Protein AF-G1RWJ4-F1 (afdb_monomer)

Nearest PDB structures (foldseek):
  3og6-assembly1_A  TM=9.570E-01  e=4.387E-16  Homo sapiens
  5t5w-assembly1_C  TM=9.658E-01  e=2.277E-15  Homo sapiens
  3hhc-assembly1_A  TM=9.763E-01  e=4.273E-15  Homo sapiens
  3og4-assembly1_A  TM=9.705E-01  e=1.876E-15  Homo sapiens
  3hhc-assembly2_B  TM=9.454E-01  e=2.390E-15  Homo sapiens

Solvent-accessible surface area (backbone atoms only — not comparable to full-atom values): 12354 Å² total; per-residue (Å²): 136,85,86,81,83,83,82,84,83,83,82,81,79,80,80,81,81,76,81,71,82,77,80,82,70,70,81,80,70,88,55,83,70,61,62,46,60,68,42,54,56,74,53,73,67,59,52,49,43,43,48,55,32,40,56,52,51,54,59,59,47,75,81,45,79,39,77,56,93,61,74,80,74,50,88,87,67,56,62,67,80,45,56,69,83,48,27,55,59,55,50,47,54,55,48,53,52,36,50,57,44,50,62,73,61,45,43,87,93,37,33,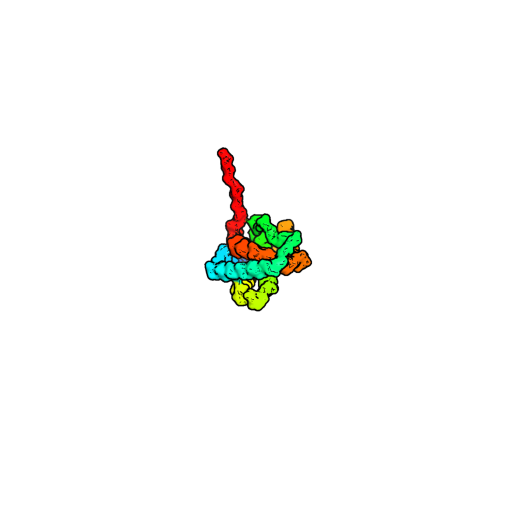84,53,38,46,66,44,50,57,50,51,50,54,51,50,56,36,49,51,45,40,58,69,70,44,79,88,85,65,78,78,76,58,70,70,60,35,56,50,53,52,49,61,69,44,38,79,79,75,41,48,71,42,18,50,47,50,46,40,50,75,39,43,63,53,44,60,66,48,51,40,20,32,51,32,45,41,85,74,44,66,72,81,80,90,68,83,83,81,128

Sequence (200 aa):
MAAAWTVVLVTLVLGLAVAGPVPTSKPTTTGKGCHIGRFKSLSPQELASFKKARDALEESLKLKNWSCSSPVFPGNWDLRLLQVRERPVALEAELALTLKVLEAAAGPALEDILDQPLHTLDHILSQLQACIQAQPTAGPKPRGRLHHWLHRLQEAPKKESPGCLEASVTFNLFRLLTRDLKCVANGDLCLRTSTHPEST

Radius of gyration: 29.08 Å; Cα contacts (8 Å, |Δi|>4): 161; chains: 1; bounding box: 75×102×75 Å

Organism: Nomascus leucogenys (NCBI:txid61853)

InterPro domains:
  IPR029177 Interferon lambda [PF15177] (32-187)
  IPR029177 Interferon lambda [PTHR31943] (1-191)
  IPR038326 Interferon lambda superfamily [G3DSA:1.20.1250.60] (41-200)

Secondary structure (DSSP, 8-state):
-------------------PPP--------S----GGGGGS--HHHHHHHHHHHHHHHHHHTTS----SS-SS-TT--GGGS-TTTHHHHHHHHHHHHHHHHHHH--TTTHHHHHHHHHHHHHHHHHHHHHHHTS-S-PPPP-THHHHHHHHHHHHHHHS-HHHHHHHHHHHHHHIIIIIHHHHHHGGG-----------

Structure (mmCIF, N/CA/C/O backbone):
data_AF-G1RWJ4-F1
#
_entry.id   AF-G1RWJ4-F1
#
loop_
_atom_site.group_PDB
_atom_site.id
_atom_site.type_symbol
_atom_site.label_atom_id
_atom_site.label_alt_id
_atom_site.label_comp_id
_atom_site.label_asym_id
_atom_site.label_entity_id
_atom_site.label_seq_id
_atom_site.pdbx_PDB_ins_code
_atom_site.Cartn_x
_atom_site.Cartn_y
_atom_site.Cartn_z
_atom_site.occupancy
_atom_site.B_iso_or_equiv
_atom_site.auth_seq_id
_atom_site.auth_comp_id
_atom_site.auth_asym_id
_atom_site.auth_atom_id
_atom_site.pdbx_PDB_model_num
ATOM 1 N N . MET A 1 1 ? 57.747 -71.715 -56.243 1.00 44.34 1 MET A N 1
ATOM 2 C CA . MET A 1 1 ? 56.552 -71.160 -55.574 1.00 44.34 1 MET A CA 1
ATOM 3 C C . MET A 1 1 ? 56.905 -69.751 -55.124 1.00 44.34 1 MET A C 1
ATOM 5 O O . MET A 1 1 ? 57.706 -69.609 -54.212 1.00 44.34 1 MET A O 1
ATOM 9 N N . ALA A 1 2 ? 56.453 -68.732 -55.859 1.00 43.78 2 ALA A N 1
ATOM 10 C CA . ALA A 1 2 ? 56.796 -67.333 -55.603 1.00 43.78 2 ALA A CA 1
ATOM 11 C C . ALA A 1 2 ? 55.827 -66.749 -54.564 1.00 43.78 2 ALA A C 1
ATOM 13 O O . ALA A 1 2 ? 54.615 -66.786 -54.762 1.00 43.78 2 ALA A O 1
ATOM 14 N N . ALA A 1 3 ? 56.367 -66.267 -53.446 1.00 47.44 3 ALA A N 1
ATOM 15 C CA . ALA A 1 3 ? 55.604 -65.676 -52.356 1.00 47.44 3 ALA A CA 1
ATOM 16 C C . ALA A 1 3 ? 55.223 -64.232 -52.713 1.00 47.44 3 ALA A C 1
ATOM 18 O O . ALA A 1 3 ? 56.077 -63.349 -52.748 1.00 47.44 3 ALA A O 1
ATOM 19 N N . ALA A 1 4 ? 53.942 -63.995 -52.991 1.00 50.44 4 ALA A N 1
ATOM 20 C CA . ALA A 1 4 ? 53.394 -62.656 -53.161 1.00 50.44 4 ALA A CA 1
ATOM 21 C C . ALA A 1 4 ? 53.027 -62.088 -51.782 1.00 50.44 4 ALA A C 1
ATOM 23 O O . ALA A 1 4 ? 52.120 -62.587 -51.118 1.00 50.44 4 ALA A O 1
ATOM 24 N N . TRP A 1 5 ? 53.763 -61.072 -51.332 1.00 45.19 5 TRP A N 1
ATOM 25 C CA . TRP A 1 5 ? 53.466 -60.335 -50.104 1.00 45.19 5 TRP A CA 1
ATOM 26 C C . TRP A 1 5 ? 52.425 -59.255 -50.404 1.00 45.19 5 TRP A C 1
ATOM 28 O O . TRP A 1 5 ? 52.722 -58.248 -51.042 1.00 45.19 5 TRP A O 1
ATOM 38 N N . THR A 1 6 ? 51.190 -59.462 -49.956 1.00 48.47 6 THR A N 1
ATOM 39 C CA . THR A 1 6 ? 50.141 -58.438 -49.983 1.00 48.47 6 THR A CA 1
ATOM 40 C C . THR A 1 6 ? 50.352 -57.444 -48.845 1.00 48.47 6 THR A C 1
ATOM 42 O O . THR A 1 6 ? 50.244 -57.797 -47.672 1.00 48.47 6 THR A O 1
ATOM 45 N N . VAL A 1 7 ? 50.650 -56.194 -49.199 1.00 55.09 7 VAL A N 1
ATOM 46 C CA . VAL A 1 7 ? 50.737 -55.058 -48.274 1.00 55.09 7 VAL A CA 1
ATOM 47 C C . VAL A 1 7 ? 49.324 -54.656 -47.838 1.00 55.09 7 VAL A C 1
ATOM 49 O O . VAL A 1 7 ? 48.454 -54.413 -48.672 1.00 55.09 7 VAL A O 1
ATOM 52 N N . VAL A 1 8 ? 49.095 -54.598 -46.525 1.00 50.06 8 VAL A N 1
ATOM 53 C CA . VAL A 1 8 ? 47.828 -54.187 -45.902 1.00 50.06 8 VAL A CA 1
ATOM 54 C C . VAL A 1 8 ? 47.712 -52.661 -45.935 1.00 50.06 8 VAL A C 1
ATOM 56 O O . VAL A 1 8 ? 48.557 -51.964 -45.376 1.00 50.06 8 VAL A O 1
ATOM 59 N N . LEU A 1 9 ? 46.653 -52.137 -46.559 1.00 47.38 9 LEU A N 1
ATOM 60 C CA . LEU A 1 9 ? 46.297 -50.717 -46.517 1.00 47.38 9 LEU A CA 1
ATOM 61 C C . LEU A 1 9 ? 45.305 -50.486 -45.364 1.00 47.38 9 LEU A C 1
ATOM 63 O O . LEU A 1 9 ? 44.156 -50.917 -45.438 1.00 47.38 9 LEU A O 1
ATOM 67 N N . VAL A 1 10 ? 45.735 -49.815 -44.294 1.00 50.66 10 VAL A N 1
ATOM 68 C CA . VAL A 1 10 ? 44.842 -49.378 -43.207 1.00 50.66 10 VAL A CA 1
ATOM 69 C C . VAL A 1 10 ? 44.399 -47.948 -43.500 1.00 50.66 10 VAL A C 1
ATOM 71 O O . VAL A 1 10 ? 45.169 -47.004 -43.343 1.00 50.66 10 VAL A O 1
ATOM 74 N N . THR A 1 11 ? 43.157 -47.772 -43.945 1.00 53.12 11 THR A N 1
ATOM 75 C CA . THR A 1 11 ? 42.549 -46.448 -44.117 1.00 53.12 11 THR A CA 1
ATOM 76 C C . THR A 1 11 ? 42.008 -45.951 -42.779 1.00 53.12 11 THR A C 1
ATOM 78 O O . THR A 1 11 ? 40.983 -46.435 -42.299 1.00 53.12 11 THR A O 1
ATOM 81 N N . LEU A 1 12 ? 42.689 -44.977 -42.175 1.00 47.53 12 LEU A N 1
ATOM 82 C CA . LEU A 1 12 ? 42.199 -44.255 -41.002 1.00 47.53 12 LEU A CA 1
ATOM 83 C C . LEU A 1 12 ? 41.170 -43.208 -41.468 1.00 47.53 12 LEU A C 1
ATOM 85 O O . LEU A 1 12 ? 41.538 -42.157 -41.988 1.00 47.53 12 LEU A O 1
ATOM 89 N N . VAL A 1 13 ? 39.876 -43.496 -41.327 1.00 53.12 13 VAL A N 1
ATOM 90 C CA . VAL A 1 13 ? 38.820 -42.506 -41.588 1.00 53.12 13 VAL A CA 1
ATOM 91 C C . VAL A 1 13 ? 38.647 -41.662 -40.327 1.00 53.12 13 VAL A C 1
ATOM 93 O O . VAL A 1 13 ? 38.044 -42.098 -39.349 1.00 53.12 13 VAL A O 1
ATOM 96 N N . LEU A 1 14 ? 39.207 -40.452 -40.339 1.00 46.00 14 LEU A N 1
ATOM 97 C CA . LEU A 1 14 ? 38.949 -39.440 -39.317 1.00 46.00 14 LEU A CA 1
ATOM 98 C C . LEU A 1 14 ? 37.516 -38.918 -39.506 1.00 46.00 14 LEU A C 1
ATOM 100 O O . LEU A 1 14 ? 37.227 -38.199 -40.462 1.00 46.00 14 LEU A O 1
ATOM 104 N N . GLY A 1 15 ? 36.604 -39.306 -38.614 1.00 48.53 15 GLY A N 1
ATOM 105 C CA . GLY A 1 15 ? 35.243 -38.779 -38.588 1.00 48.53 15 GLY A CA 1
ATOM 106 C C . GLY A 1 15 ? 35.249 -37.292 -38.234 1.00 48.53 15 GLY A C 1
ATOM 107 O O . GLY A 1 15 ? 35.565 -36.920 -37.106 1.00 48.53 15 GLY A O 1
ATOM 108 N N . LEU A 1 16 ? 34.898 -36.438 -39.194 1.00 50.25 16 LEU A N 1
ATOM 109 C CA . LEU A 1 16 ? 34.613 -35.026 -38.952 1.00 50.25 16 LEU A CA 1
ATOM 110 C C . LEU A 1 16 ? 33.333 -34.923 -38.111 1.00 50.25 16 LEU A C 1
ATOM 112 O O . LEU A 1 16 ? 32.235 -35.184 -38.601 1.00 50.25 16 LEU A O 1
ATOM 116 N N . ALA A 1 17 ? 33.471 -34.542 -36.841 1.00 53.62 17 ALA A N 1
ATOM 117 C CA . ALA A 1 17 ? 32.341 -34.178 -35.999 1.00 53.62 17 ALA A CA 1
ATOM 118 C C . ALA A 1 17 ? 31.750 -32.855 -36.510 1.00 53.62 17 ALA A C 1
ATOM 120 O O . ALA A 1 17 ? 32.260 -31.771 -36.225 1.00 53.62 17 ALA A O 1
ATOM 121 N N . VAL A 1 18 ? 30.681 -32.946 -37.299 1.00 53.78 18 VAL A N 1
ATOM 122 C CA . VAL A 1 18 ? 29.863 -31.789 -37.668 1.00 53.78 18 VAL A CA 1
ATOM 123 C C . VAL A 1 18 ? 29.139 -31.324 -36.406 1.00 53.78 18 VAL A C 1
ATOM 125 O O . VAL A 1 18 ? 28.234 -31.996 -35.914 1.00 53.78 18 VAL A O 1
ATOM 128 N N . ALA A 1 19 ? 29.549 -30.178 -35.862 1.00 54.88 19 ALA A N 1
ATOM 129 C CA . ALA A 1 19 ? 28.791 -29.485 -34.831 1.00 54.88 19 ALA A CA 1
ATOM 130 C C . ALA A 1 19 ? 27.475 -28.996 -35.452 1.00 54.88 19 ALA A C 1
ATOM 132 O O . ALA A 1 19 ? 27.448 -28.020 -36.202 1.00 54.88 19 ALA A O 1
ATOM 133 N N . GLY A 1 20 ? 26.387 -29.720 -35.185 1.00 51.50 20 GLY A N 1
ATOM 134 C CA . GLY A 1 20 ? 25.043 -29.282 -35.545 1.00 51.50 20 GLY A CA 1
ATOM 135 C C . GLY A 1 20 ? 24.692 -27.973 -34.826 1.00 51.50 20 GLY A C 1
ATOM 136 O O . GLY A 1 20 ? 25.163 -27.746 -33.707 1.00 51.50 20 GLY A O 1
ATOM 137 N N . PRO A 1 21 ? 23.884 -27.092 -35.439 1.00 49.91 21 PRO A N 1
ATOM 138 C CA . PRO A 1 21 ? 23.482 -25.851 -34.802 1.00 49.91 21 PRO A CA 1
ATOM 139 C C . PRO A 1 21 ? 22.709 -26.170 -33.521 1.00 49.91 21 PRO A C 1
ATOM 141 O O . PRO A 1 21 ? 21.727 -26.913 -33.536 1.00 49.91 21 PRO A O 1
ATOM 144 N N . VAL A 1 22 ? 23.175 -25.604 -32.408 1.00 49.59 22 VAL A N 1
ATOM 145 C CA . VAL A 1 22 ? 22.474 -25.627 -31.123 1.00 49.59 22 VAL A CA 1
ATOM 146 C C . VAL A 1 22 ? 21.063 -25.082 -31.361 1.00 49.59 22 VAL A C 1
ATOM 148 O O . VAL A 1 22 ? 20.938 -23.960 -31.860 1.00 49.59 22 VAL A O 1
ATOM 151 N N . PRO A 1 23 ? 19.991 -25.824 -31.032 1.00 45.09 23 PRO A N 1
ATOM 152 C CA . PRO A 1 23 ? 18.654 -25.271 -31.093 1.00 45.09 23 PRO A CA 1
ATOM 153 C C . PRO A 1 23 ? 18.582 -24.153 -30.059 1.00 45.09 23 PRO A C 1
ATOM 155 O O . PRO A 1 23 ? 18.537 -24.400 -28.855 1.00 45.09 23 PRO A O 1
ATOM 158 N N . THR A 1 24 ? 18.564 -22.904 -30.518 1.00 52.16 24 THR A N 1
ATOM 159 C CA . THR A 1 24 ? 18.187 -21.758 -29.692 1.00 52.16 24 THR A CA 1
ATOM 160 C C . THR A 1 24 ? 16.677 -21.818 -29.479 1.00 52.16 24 THR A C 1
ATOM 162 O O . THR A 1 24 ? 15.921 -20.978 -29.967 1.00 52.16 24 THR A O 1
ATOM 165 N N . SER A 1 25 ? 16.202 -22.849 -28.778 1.00 45.94 25 SER A N 1
ATOM 166 C CA . SER A 1 25 ? 14.865 -22.834 -28.212 1.00 45.94 25 SER A CA 1
ATOM 167 C C . SER A 1 25 ? 14.864 -21.720 -27.174 1.00 45.94 25 SER A C 1
ATOM 169 O O . SER A 1 25 ? 15.336 -21.897 -26.050 1.00 45.94 25 SER A O 1
ATOM 171 N N . LYS A 1 26 ? 14.375 -20.539 -27.576 1.00 53.12 26 LYS A N 1
ATOM 172 C CA . LYS A 1 26 ? 13.924 -19.520 -26.630 1.00 53.12 26 LYS A CA 1
ATOM 173 C C . LYS A 1 26 ? 13.077 -20.248 -25.585 1.00 53.12 26 LYS A C 1
ATOM 175 O O . LYS A 1 26 ? 12.169 -20.980 -25.991 1.00 53.12 26 LYS A O 1
ATOM 180 N N . PRO A 1 27 ? 13.341 -20.082 -24.280 1.00 40.53 27 PRO A N 1
ATOM 181 C CA . PRO A 1 27 ? 12.434 -20.611 -23.286 1.00 40.53 27 PRO A CA 1
ATOM 182 C C . PRO A 1 27 ? 11.103 -19.899 -23.516 1.00 40.53 27 PRO A C 1
ATOM 184 O O . PRO A 1 27 ? 10.963 -18.703 -23.271 1.00 40.53 27 PRO A O 1
ATOM 187 N N . THR A 1 28 ? 10.134 -20.625 -24.065 1.00 43.34 28 THR A N 1
ATOM 188 C CA . THR A 1 28 ? 8.739 -20.214 -23.991 1.00 43.34 28 THR A CA 1
ATOM 189 C C . THR A 1 28 ? 8.339 -20.534 -22.567 1.00 43.34 28 THR A C 1
ATOM 191 O O . THR A 1 28 ? 7.824 -21.607 -22.269 1.00 43.34 28 THR A O 1
ATOM 194 N N . THR A 1 29 ? 8.701 -19.643 -21.648 1.00 43.81 29 THR A N 1
ATOM 195 C CA . THR A 1 29 ? 8.225 -19.709 -20.279 1.00 43.81 29 THR A CA 1
ATOM 196 C C . THR A 1 29 ? 6.745 -19.378 -20.344 1.00 43.81 29 THR A C 1
ATOM 198 O O . THR A 1 29 ? 6.346 -18.217 -20.327 1.00 43.81 29 THR A O 1
ATOM 201 N N . THR A 1 30 ? 5.909 -20.407 -20.401 1.00 43.59 30 THR A N 1
ATOM 202 C CA . THR A 1 30 ? 4.491 -20.330 -20.043 1.00 43.59 30 THR A CA 1
ATOM 203 C C . THR A 1 30 ? 4.370 -20.167 -18.520 1.00 43.59 30 THR A C 1
ATOM 205 O O . THR A 1 30 ? 3.650 -20.893 -17.846 1.00 43.59 30 THR A O 1
ATOM 208 N N . GLY A 1 31 ? 5.146 -19.246 -17.941 1.00 48.47 31 GLY A N 1
ATOM 209 C CA . GLY A 1 31 ? 4.934 -18.769 -16.584 1.00 48.47 31 GLY A CA 1
ATOM 210 C C . GLY A 1 31 ? 3.767 -17.794 -16.619 1.00 48.47 31 GLY A C 1
ATOM 211 O O . GLY A 1 31 ? 3.629 -17.049 -17.591 1.00 48.47 31 GLY A O 1
ATOM 212 N N . LYS A 1 32 ? 2.925 -17.776 -15.578 1.00 55.50 32 LYS A N 1
ATOM 213 C CA . LYS A 1 32 ? 2.028 -16.635 -15.334 1.00 55.50 32 LYS A CA 1
ATOM 214 C C . LYS A 1 32 ? 2.871 -15.365 -15.479 1.00 55.50 32 LYS A C 1
ATOM 216 O O . LYS A 1 32 ? 3.800 -15.160 -14.702 1.00 55.50 32 LYS A O 1
ATOM 221 N N . GLY A 1 33 ? 2.628 -14.591 -16.533 1.00 66.00 33 GLY A N 1
ATOM 222 C CA . GLY A 1 33 ? 3.473 -13.456 -16.868 1.00 66.00 33 GLY A CA 1
ATOM 223 C C . GLY A 1 33 ? 3.469 -12.428 -15.741 1.00 66.00 33 GLY A C 1
ATOM 224 O O . GLY A 1 33 ? 2.471 -12.243 -15.046 1.00 66.00 33 GLY A O 1
ATOM 225 N N . CYS A 1 34 ? 4.586 -11.730 -15.565 1.00 83.00 34 CYS A N 1
ATOM 226 C CA . CYS A 1 34 ? 4.602 -10.501 -14.786 1.00 83.00 34 CYS A CA 1
ATOM 227 C C . CYS A 1 34 ? 3.756 -9.443 -15.517 1.00 83.00 34 CYS A C 1
ATOM 229 O O . CYS A 1 34 ? 4.191 -8.893 -16.530 1.00 83.00 34 CYS A O 1
ATOM 231 N N . HIS A 1 35 ? 2.550 -9.147 -15.020 1.00 86.38 35 HIS A N 1
ATOM 232 C CA . HIS A 1 35 ? 1.623 -8.188 -15.641 1.00 86.38 35 HIS A CA 1
ATOM 233 C C . HIS A 1 35 ? 1.487 -6.880 -14.851 1.00 86.38 35 HIS A C 1
ATOM 235 O O . HIS A 1 35 ? 0.424 -6.260 -14.826 1.00 86.38 35 HIS A O 1
ATOM 241 N N . ILE A 1 36 ? 2.574 -6.406 -14.235 1.00 91.25 36 ILE A N 1
ATOM 242 C CA . ILE A 1 36 ? 2.548 -5.168 -13.439 1.00 91.25 36 ILE A CA 1
ATOM 243 C C . ILE A 1 36 ? 2.265 -3.910 -14.280 1.00 91.25 36 ILE A C 1
ATOM 245 O O . ILE A 1 36 ? 1.771 -2.912 -13.765 1.00 91.25 36 ILE A O 1
ATOM 249 N N . GLY A 1 37 ? 2.505 -3.965 -15.596 1.00 90.62 37 GLY A N 1
ATOM 250 C CA . GLY A 1 37 ? 2.301 -2.838 -16.512 1.00 90.62 37 GLY A CA 1
ATOM 251 C C . GLY A 1 37 ? 0.861 -2.314 -16.576 1.00 90.62 37 GLY A C 1
ATOM 252 O O . GLY A 1 37 ? 0.666 -1.144 -16.901 1.00 90.62 37 GLY A O 1
ATOM 253 N N . ARG A 1 38 ? -0.145 -3.126 -16.217 1.00 91.50 38 ARG A N 1
ATOM 254 C CA . ARG A 1 38 ? -1.544 -2.666 -16.137 1.00 91.50 38 ARG A CA 1
ATOM 255 C C . ARG A 1 38 ? -1.774 -1.657 -15.006 1.00 91.50 38 ARG A C 1
ATOM 257 O O . ARG A 1 38 ? -2.705 -0.871 -15.075 1.00 91.50 38 ARG A O 1
ATOM 264 N N . PHE A 1 39 ? -0.906 -1.650 -13.993 1.00 94.88 39 PHE A N 1
ATOM 265 C CA . PHE A 1 39 ? -1.015 -0.791 -12.815 1.00 94.88 39 PHE A CA 1
ATOM 266 C C . PHE A 1 39 ? -0.273 0.545 -12.961 1.00 94.88 39 PHE A C 1
ATOM 268 O O . PHE A 1 39 ? 0.003 1.226 -11.977 1.00 94.88 39 PHE A O 1
ATOM 275 N N . LYS A 1 40 ? 0.035 0.966 -14.195 1.00 94.56 40 LYS A N 1
ATOM 276 C CA . LYS A 1 40 ? 0.494 2.342 -14.467 1.00 94.56 40 LYS A CA 1
ATOM 277 C C . LYS A 1 40 ? -0.530 3.389 -14.020 1.00 94.56 40 LYS A C 1
ATOM 279 O O . LYS A 1 40 ? -0.154 4.516 -13.697 1.00 94.56 40 LYS A O 1
ATOM 284 N N . SER A 1 41 ? -1.802 3.007 -14.018 1.00 93.88 41 SER A N 1
ATOM 285 C CA . SER A 1 41 ? -2.926 3.766 -13.487 1.00 93.88 41 SER A CA 1
ATOM 286 C C . SER A 1 41 ? -4.003 2.797 -13.025 1.00 93.88 41 SER A C 1
ATOM 288 O O . SER A 1 41 ? -4.310 1.845 -13.739 1.00 93.88 41 SER A O 1
ATOM 290 N N . LEU A 1 42 ? -4.600 3.073 -11.872 1.00 95.88 42 LEU A N 1
ATOM 291 C CA . LEU A 1 42 ? -5.851 2.436 -11.476 1.00 95.88 42 LEU A CA 1
ATOM 292 C C . LEU A 1 42 ? -7.028 3.118 -12.172 1.00 95.88 42 LEU A C 1
ATOM 294 O O . LEU A 1 42 ? -6.938 4.285 -12.570 1.00 95.88 42 LEU A O 1
ATOM 298 N N . SER A 1 43 ? -8.128 2.390 -12.321 1.00 96.75 43 SER A N 1
ATOM 299 C CA . SER A 1 43 ? -9.363 2.947 -12.857 1.00 96.75 43 SER A CA 1
ATOM 300 C C . SER A 1 43 ? -9.932 4.029 -11.923 1.00 96.75 43 SER A C 1
ATOM 302 O O . SER A 1 43 ? -9.703 3.998 -10.708 1.00 96.75 43 SER A O 1
ATOM 304 N N . PRO A 1 44 ? -10.728 4.978 -12.449 1.00 97.38 44 PRO A N 1
ATOM 305 C CA . PRO A 1 44 ? -11.414 5.963 -11.615 1.00 97.38 44 PRO A CA 1
ATOM 306 C C . PRO A 1 44 ? -12.297 5.326 -10.533 1.00 97.38 44 PRO A C 1
ATOM 308 O O . PRO A 1 44 ? -12.394 5.863 -9.433 1.00 97.38 44 PRO A O 1
ATOM 311 N N . GLN A 1 45 ? -12.902 4.171 -10.828 1.00 97.12 45 GLN A N 1
ATOM 312 C CA . GLN A 1 45 ? -13.738 3.433 -9.884 1.00 97.12 45 GLN A CA 1
ATOM 313 C C . GLN A 1 45 ? -12.920 2.882 -8.708 1.00 97.12 45 GLN A C 1
ATOM 315 O O . GLN A 1 45 ? -13.301 3.095 -7.560 1.00 97.12 45 GLN A O 1
ATOM 320 N N . GLU A 1 46 ? -11.777 2.242 -8.974 1.00 96.88 46 GLU A N 1
ATOM 321 C CA . GLU A 1 46 ? -10.872 1.758 -7.919 1.00 96.88 46 GLU A CA 1
ATOM 322 C C . GLU A 1 46 ? -10.337 2.923 -7.074 1.00 96.88 46 GLU A C 1
ATOM 324 O O . GLU A 1 46 ? -10.319 2.864 -5.846 1.00 96.88 46 GLU A O 1
ATOM 329 N N . LEU A 1 47 ? -9.941 4.031 -7.709 1.00 98.00 47 LEU A N 1
ATOM 330 C CA . LEU A 1 47 ? -9.478 5.215 -6.979 1.00 98.00 47 LEU A CA 1
ATOM 331 C C . LEU A 1 47 ? -10.581 5.825 -6.105 1.00 98.00 47 LEU A C 1
ATOM 333 O O . LEU A 1 47 ? -10.295 6.287 -5.000 1.00 98.00 47 LEU A O 1
ATOM 337 N N . ALA A 1 48 ? -11.834 5.809 -6.563 1.00 98.31 48 ALA A N 1
ATOM 338 C CA . ALA A 1 48 ? -12.970 6.271 -5.777 1.00 98.31 48 ALA A CA 1
ATOM 339 C C . ALA A 1 48 ? -13.235 5.371 -4.559 1.00 98.31 48 ALA A C 1
ATOM 341 O O . ALA A 1 48 ? -13.475 5.898 -3.471 1.00 98.31 48 ALA A O 1
ATOM 342 N N . SER A 1 49 ? -13.129 4.041 -4.694 1.00 98.25 49 SER A N 1
ATOM 343 C CA . SER A 1 49 ? -13.255 3.136 -3.542 1.00 98.25 49 SER A CA 1
ATOM 344 C C . SER A 1 49 ? -12.118 3.335 -2.539 1.00 98.25 49 SER A C 1
ATOM 346 O O . SER A 1 49 ? -12.377 3.436 -1.343 1.00 98.25 49 SER A O 1
ATOM 348 N N . PHE A 1 50 ? -10.875 3.504 -3.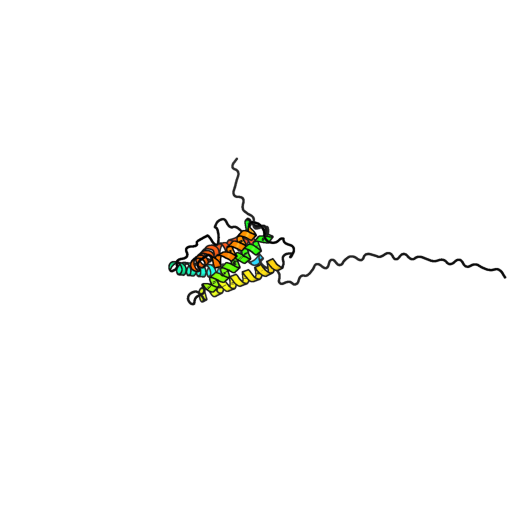006 1.00 98.50 50 PHE A N 1
ATOM 349 C CA . PHE A 1 50 ? -9.748 3.835 -2.125 1.00 98.50 50 PHE A CA 1
ATOM 350 C C . PHE A 1 50 ? -9.913 5.189 -1.438 1.00 98.50 50 PHE A C 1
ATOM 35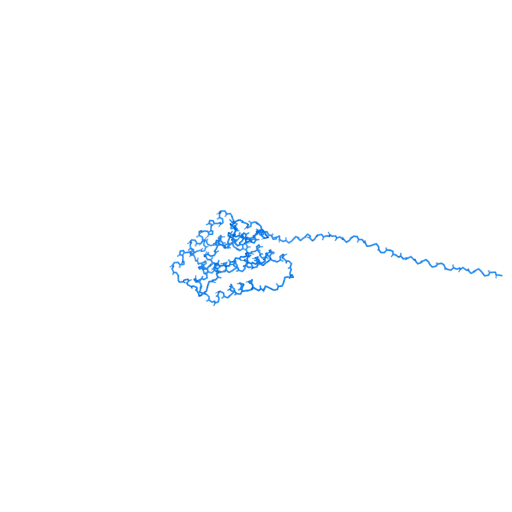2 O O . PHE A 1 50 ? -9.558 5.331 -0.269 1.00 98.50 50 PHE A O 1
ATOM 359 N N . LYS A 1 51 ? -10.478 6.182 -2.133 1.00 98.62 51 LYS A N 1
ATOM 360 C CA . LYS A 1 51 ? -10.782 7.483 -1.536 1.00 98.62 51 LYS A CA 1
ATOM 361 C C . LYS A 1 51 ? -11.803 7.339 -0.411 1.00 98.62 51 LYS A C 1
ATOM 363 O O . LYS A 1 51 ? -11.552 7.831 0.681 1.00 98.62 51 LYS A O 1
ATOM 368 N N . LYS A 1 52 ? -12.909 6.628 -0.653 1.00 98.44 52 LYS A N 1
ATOM 369 C CA . LYS A 1 52 ? -13.940 6.365 0.363 1.00 98.44 52 LYS A CA 1
ATOM 370 C C . LYS A 1 52 ? -13.355 5.651 1.586 1.00 98.44 52 LYS A C 1
ATOM 372 O O . LYS A 1 52 ? -13.645 6.043 2.711 1.00 98.44 52 LYS A O 1
ATOM 377 N N . ALA A 1 53 ? -12.509 4.647 1.363 1.00 98.31 53 ALA A N 1
ATOM 378 C CA . ALA A 1 53 ? -11.832 3.920 2.431 1.00 98.31 53 ALA A CA 1
ATOM 379 C C . ALA A 1 53 ? -10.885 4.797 3.247 1.00 98.31 53 ALA A C 1
ATOM 381 O O . ALA A 1 53 ? -10.958 4.792 4.471 1.00 98.31 53 ALA A O 1
ATOM 382 N N . ARG A 1 54 ? -10.038 5.591 2.583 1.00 98.50 54 ARG A N 1
ATOM 383 C CA . ARG A 1 54 ? -9.162 6.547 3.264 1.00 98.50 54 ARG A CA 1
ATOM 384 C C . ARG A 1 54 ? -9.968 7.546 4.088 1.00 98.50 54 ARG A C 1
ATOM 386 O O . ARG A 1 54 ? -9.653 7.738 5.253 1.00 98.50 54 ARG A O 1
ATOM 393 N N . ASP A 1 55 ? -11.001 8.147 3.499 1.00 98.44 55 ASP A N 1
ATOM 394 C CA . ASP A 1 55 ? -11.828 9.148 4.175 1.00 98.44 55 ASP A CA 1
ATOM 395 C C . ASP A 1 55 ? -12.476 8.528 5.444 1.00 98.44 55 ASP A C 1
ATOM 397 O O . ASP A 1 55 ? -12.446 9.131 6.513 1.00 98.44 55 ASP A O 1
ATOM 401 N N . ALA A 1 56 ? -12.958 7.278 5.382 1.00 97.69 56 ALA A N 1
ATOM 402 C CA . ALA A 1 56 ? -13.501 6.564 6.547 1.00 97.69 56 ALA A CA 1
ATOM 403 C C . ALA A 1 56 ? -12.441 6.215 7.615 1.00 97.69 56 ALA A C 1
ATOM 405 O O . ALA A 1 56 ? -12.702 6.340 8.814 1.00 97.69 56 ALA A O 1
ATOM 406 N N . LEU A 1 57 ? -11.238 5.804 7.198 1.00 97.38 57 LEU A N 1
ATOM 407 C CA . LEU A 1 57 ? -10.112 5.557 8.104 1.00 97.38 57 LEU A CA 1
ATOM 408 C C . LEU A 1 57 ? -9.700 6.841 8.830 1.00 97.38 57 LEU A C 1
ATOM 410 O O . LEU A 1 57 ? -9.540 6.822 10.048 1.00 97.38 57 LEU A O 1
ATOM 414 N N . GLU A 1 58 ? -9.595 7.962 8.114 1.00 97.56 58 GLU A N 1
ATOM 415 C CA . GLU A 1 58 ? -9.288 9.275 8.688 1.00 97.56 58 GLU A CA 1
ATOM 416 C C . GLU A 1 58 ? -10.329 9.703 9.732 1.00 97.56 58 GLU A C 1
ATOM 418 O O . GLU A 1 58 ? -9.949 10.164 10.809 1.00 97.56 58 GLU A O 1
ATOM 423 N N . GLU A 1 59 ? -11.625 9.490 9.477 1.00 96.50 59 GLU A N 1
ATOM 424 C CA . GLU A 1 59 ? -12.670 9.734 10.480 1.00 96.50 59 GLU A CA 1
ATOM 425 C C . GLU A 1 59 ? -12.493 8.850 11.721 1.00 96.50 59 GLU A C 1
ATOM 427 O O . GLU A 1 59 ? -12.575 9.341 12.848 1.00 96.50 59 GLU A O 1
ATOM 432 N N . SER A 1 60 ? -12.176 7.563 11.539 1.00 93.88 60 SER A N 1
ATOM 433 C CA . SER A 1 60 ? -11.942 6.649 12.663 1.00 93.88 60 SER A CA 1
ATOM 434 C C . SER A 1 60 ? -10.722 7.045 13.510 1.00 93.88 60 SER A C 1
ATOM 436 O O . SER A 1 60 ? -10.731 6.892 14.734 1.00 93.88 60 SER A O 1
ATOM 438 N N . LEU A 1 61 ? -9.687 7.606 12.876 1.00 95.19 61 LEU A N 1
ATOM 439 C CA . LEU A 1 61 ? -8.447 8.030 13.524 1.00 95.19 61 LEU A CA 1
ATOM 440 C C . LEU A 1 61 ? -8.634 9.264 14.413 1.00 95.19 61 LEU A C 1
ATOM 442 O O . LEU A 1 61 ? -7.877 9.427 15.367 1.00 95.19 61 LEU A O 1
ATOM 446 N N . LYS A 1 62 ? -9.655 10.101 14.176 1.00 94.88 62 LYS A N 1
ATOM 447 C CA . LYS A 1 62 ? -9.968 11.258 15.043 1.00 94.88 62 LYS A CA 1
ATOM 448 C C . LYS A 1 62 ? -10.308 10.855 16.477 1.00 94.88 62 LYS A C 1
ATOM 450 O O . LYS A 1 62 ? -10.153 11.657 17.393 1.00 94.88 62 LYS A O 1
ATOM 455 N N . LEU A 1 63 ? -10.771 9.622 16.666 1.00 91.25 63 LEU A N 1
ATOM 456 C CA . LEU A 1 63 ? -11.156 9.069 17.964 1.00 91.25 63 LEU A CA 1
ATOM 457 C C . LEU A 1 63 ? -10.013 8.299 18.646 1.00 91.25 63 LEU A C 1
ATOM 459 O O . LEU A 1 63 ? -10.197 7.776 19.744 1.00 91.25 63 LEU A O 1
ATOM 463 N N . LYS A 1 64 ? -8.839 8.202 18.008 1.00 90.50 64 LYS A N 1
ATOM 464 C CA . LYS A 1 64 ? -7.700 7.401 18.469 1.00 90.50 64 LYS A CA 1
ATOM 465 C C . LYS A 1 64 ? -6.475 8.286 18.685 1.00 90.50 64 LYS A C 1
ATOM 467 O O . LYS A 1 64 ? -6.240 9.244 17.955 1.00 90.50 64 LYS A O 1
ATOM 472 N N . ASN A 1 65 ? -5.628 7.920 19.646 1.00 93.56 65 ASN A N 1
ATOM 473 C CA . ASN A 1 65 ? -4.259 8.426 19.653 1.00 93.56 65 ASN A CA 1
ATOM 474 C C . ASN A 1 65 ? -3.440 7.654 18.608 1.00 93.56 65 ASN A C 1
ATOM 476 O O . ASN A 1 65 ? -3.328 6.430 18.693 1.00 93.56 65 ASN A O 1
ATOM 480 N N . TRP A 1 66 ? -2.869 8.368 17.643 1.00 96.00 66 TRP A N 1
ATOM 481 C CA . TRP A 1 66 ? -2.067 7.794 16.562 1.00 96.00 66 TRP A CA 1
ATOM 482 C C . TRP A 1 66 ? -0.638 8.344 16.522 1.00 96.00 66 TRP A C 1
ATOM 484 O O . TRP A 1 66 ? 0.048 8.210 15.511 1.00 96.00 66 TRP A O 1
ATOM 494 N N . SER A 1 67 ? -0.157 8.953 17.611 1.00 94.81 67 SER A N 1
ATOM 495 C CA . SER A 1 67 ? 1.221 9.439 17.655 1.00 94.81 67 SER A CA 1
ATOM 496 C C . SER A 1 67 ? 2.228 8.306 17.423 1.00 94.81 67 SER A C 1
ATOM 498 O O . SER A 1 67 ? 2.125 7.216 17.991 1.00 94.81 67 SER A O 1
ATOM 500 N N . CYS A 1 68 ? 3.206 8.586 16.563 1.00 95.25 68 CYS A N 1
ATOM 501 C CA . CYS A 1 68 ? 4.293 7.676 16.228 1.00 95.25 68 CYS A CA 1
ATOM 502 C C . CYS A 1 68 ? 5.579 8.110 16.929 1.00 95.25 68 CYS A C 1
ATOM 504 O O . CYS A 1 68 ? 5.898 9.301 16.952 1.00 95.25 68 CYS A O 1
ATOM 506 N N . SER A 1 69 ? 6.353 7.151 17.438 1.00 94.94 69 SER A N 1
ATOM 507 C CA . SER A 1 69 ? 7.689 7.423 17.984 1.00 94.94 69 SER A CA 1
ATOM 508 C C . SER A 1 69 ? 8.682 7.783 16.876 1.00 94.94 69 SER A C 1
ATOM 510 O O . SER A 1 69 ? 9.602 8.580 17.065 1.00 94.94 69 SER A O 1
ATOM 512 N N . SER A 1 70 ? 8.490 7.205 15.691 1.00 93.38 70 SER A N 1
ATOM 513 C CA . SER A 1 70 ? 9.261 7.481 14.489 1.00 93.38 70 SER A CA 1
ATOM 514 C C . SER A 1 70 ? 8.377 7.376 13.244 1.00 93.38 70 SER A C 1
ATOM 516 O O . SER A 1 70 ? 7.460 6.559 13.205 1.00 93.38 70 SER A O 1
ATOM 518 N N . PRO A 1 71 ? 8.652 8.148 12.175 1.00 94.25 71 PRO A N 1
ATOM 519 C CA . PRO A 1 71 ? 7.903 8.013 10.932 1.00 94.25 71 PRO A CA 1
ATOM 520 C C . PRO A 1 71 ? 8.070 6.611 10.326 1.00 94.25 71 PRO A C 1
ATOM 522 O O . PRO A 1 71 ? 9.183 6.228 9.930 1.00 94.25 71 PRO A O 1
ATOM 525 N N . VAL A 1 72 ? 6.956 5.878 10.206 1.00 97.00 72 VAL A N 1
ATOM 526 C CA . VAL A 1 72 ? 6.893 4.574 9.521 1.00 97.00 72 VAL A CA 1
ATOM 527 C C . VAL A 1 72 ? 7.235 4.754 8.043 1.00 97.00 72 VAL A C 1
ATOM 529 O O . VAL A 1 72 ? 8.119 4.071 7.527 1.00 97.00 72 VAL A O 1
ATOM 532 N N . PHE A 1 73 ? 6.618 5.753 7.398 1.00 96.44 73 PHE A N 1
ATOM 533 C CA . PHE A 1 73 ? 6.919 6.177 6.031 1.00 96.44 73 PHE A CA 1
ATOM 534 C C . PHE A 1 73 ? 7.516 7.595 6.008 1.00 96.44 73 PHE A C 1
ATOM 536 O O . PHE A 1 73 ? 6.774 8.574 5.966 1.00 96.44 73 PHE A O 1
ATOM 543 N N . PRO A 1 74 ? 8.853 7.750 6.023 1.00 93.00 74 PRO A N 1
ATOM 544 C CA . PRO A 1 74 ? 9.506 9.052 5.943 1.00 93.00 74 PRO A CA 1
ATOM 545 C C . PRO A 1 74 ? 9.129 9.805 4.665 1.00 93.00 74 PRO A C 1
ATOM 547 O O . PRO A 1 74 ? 9.100 9.224 3.581 1.00 93.00 74 PRO A O 1
ATOM 550 N N . GLY A 1 75 ? 8.912 11.118 4.768 1.00 89.00 75 GLY A N 1
ATOM 551 C CA . GLY A 1 75 ? 8.555 11.950 3.612 1.00 89.00 75 GLY A CA 1
ATOM 552 C C . GLY A 1 75 ? 9.646 12.031 2.535 1.00 89.00 75 GLY A C 1
ATOM 553 O O . GLY A 1 75 ? 9.346 12.249 1.366 1.00 89.00 75 GLY A O 1
ATOM 554 N N . ASN A 1 76 ? 10.909 11.808 2.909 1.00 88.25 76 ASN A N 1
ATOM 555 C CA . ASN A 1 76 ? 12.044 11.776 1.985 1.00 88.25 76 ASN A CA 1
ATOM 556 C C . ASN A 1 76 ? 12.267 10.403 1.323 1.00 88.25 76 ASN A C 1
ATOM 558 O O . ASN A 1 76 ? 13.195 10.269 0.521 1.00 88.25 76 ASN A O 1
ATOM 562 N N . TRP A 1 77 ? 11.466 9.388 1.664 1.00 92.56 77 TRP A N 1
ATOM 563 C CA . TRP A 1 77 ? 11.541 8.077 1.033 1.00 92.56 77 TRP A CA 1
ATOM 564 C C . TRP A 1 77 ? 10.874 8.086 -0.348 1.00 92.56 77 TRP A C 1
ATOM 566 O O . TRP A 1 77 ? 9.750 8.567 -0.533 1.00 92.56 77 TRP A O 1
ATOM 576 N N . ASP A 1 78 ? 11.592 7.541 -1.328 1.00 94.06 78 ASP A N 1
ATOM 577 C CA . ASP A 1 78 ? 11.172 7.477 -2.721 1.00 94.06 78 ASP A CA 1
ATOM 578 C C . ASP A 1 78 ? 11.832 6.274 -3.403 1.00 94.06 78 ASP A C 1
ATOM 580 O O . ASP A 1 78 ? 13.056 6.119 -3.351 1.00 94.06 78 ASP A O 1
ATOM 584 N N . LEU A 1 79 ? 11.038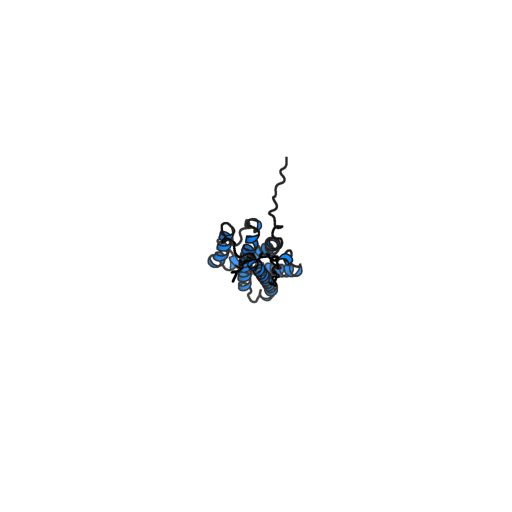 5.444 -4.085 1.00 95.31 79 LEU A N 1
ATOM 585 C CA . LEU A 1 79 ? 11.533 4.273 -4.814 1.00 95.31 79 LEU A CA 1
ATOM 586 C C . LEU A 1 79 ? 12.568 4.637 -5.887 1.00 95.31 79 LEU A C 1
ATOM 588 O O . LEU A 1 79 ? 13.434 3.831 -6.220 1.00 95.31 79 LEU A O 1
ATOM 592 N N . ARG A 1 80 ? 12.548 5.869 -6.402 1.00 94.00 80 ARG A N 1
ATOM 593 C CA . ARG A 1 80 ? 13.535 6.370 -7.372 1.00 94.00 80 ARG A CA 1
ATOM 594 C C . ARG A 1 80 ? 14.948 6.486 -6.793 1.00 94.00 80 ARG A C 1
ATOM 596 O O . ARG A 1 80 ? 15.895 6.641 -7.557 1.00 94.00 80 ARG A O 1
ATOM 603 N N . LEU A 1 81 ? 15.103 6.399 -5.469 1.00 92.69 81 LEU A N 1
ATOM 604 C CA . LEU A 1 81 ? 16.402 6.301 -4.792 1.00 92.69 81 LEU A CA 1
ATOM 605 C C . LEU A 1 81 ? 17.033 4.905 -4.903 1.00 92.69 81 LEU A C 1
ATOM 607 O O . LEU A 1 81 ? 18.196 4.744 -4.533 1.00 92.69 81 LEU A O 1
ATOM 611 N N . LEU A 1 82 ? 16.265 3.914 -5.360 1.00 93.12 82 LEU A N 1
ATOM 612 C CA . LEU A 1 82 ? 16.679 2.524 -5.503 1.00 93.12 82 LEU A CA 1
ATOM 613 C C . LEU A 1 82 ? 16.946 2.165 -6.965 1.00 93.12 82 LEU A C 1
ATOM 615 O O . LEU A 1 82 ? 16.397 2.774 -7.898 1.00 93.12 82 LEU A O 1
ATOM 619 N N . GLN A 1 83 ? 17.753 1.120 -7.160 1.00 91.12 83 GLN A N 1
ATOM 620 C CA . GLN A 1 83 ? 17.922 0.517 -8.478 1.00 91.12 83 GLN A CA 1
ATOM 621 C C . GLN A 1 83 ? 16.590 -0.049 -8.969 1.00 91.12 83 GLN A C 1
ATOM 623 O O . GLN A 1 83 ? 15.772 -0.508 -8.178 1.00 91.12 83 GLN A O 1
ATOM 628 N N . VAL A 1 84 ? 16.375 -0.076 -10.285 1.00 91.12 84 VAL A N 1
ATOM 629 C CA . VAL A 1 84 ? 15.093 -0.498 -10.880 1.00 91.12 84 VAL A CA 1
ATOM 630 C C . VAL A 1 84 ? 14.660 -1.890 -10.405 1.00 91.12 84 VAL A C 1
ATOM 632 O O . VAL A 1 84 ? 13.486 -2.089 -10.108 1.00 91.12 84 VAL A O 1
ATOM 635 N N . ARG A 1 85 ? 15.611 -2.817 -10.229 1.00 89.62 85 ARG A N 1
ATOM 636 C CA . ARG A 1 85 ? 15.364 -4.183 -9.728 1.00 89.62 85 ARG A CA 1
ATOM 637 C C . ARG A 1 85 ? 14.964 -4.247 -8.250 1.00 89.62 85 ARG A C 1
ATOM 639 O O . ARG A 1 85 ? 14.278 -5.173 -7.839 1.00 89.62 85 ARG A O 1
ATOM 646 N N . GLU A 1 86 ? 15.366 -3.261 -7.456 1.00 92.38 86 GLU A N 1
ATOM 647 C CA . GLU A 1 86 ? 15.078 -3.181 -6.020 1.00 92.38 86 GLU A CA 1
ATOM 648 C C . GLU A 1 86 ? 13.697 -2.574 -5.732 1.00 92.38 86 GLU A C 1
ATOM 650 O O . GLU A 1 86 ? 13.104 -2.848 -4.689 1.00 92.38 86 GLU A O 1
ATOM 655 N N . ARG A 1 87 ? 13.164 -1.756 -6.652 1.00 95.19 87 ARG A N 1
ATOM 656 C CA . ARG A 1 87 ? 11.889 -1.039 -6.466 1.00 95.19 87 ARG A CA 1
ATOM 657 C C . ARG A 1 87 ? 10.696 -1.971 -6.229 1.00 95.19 87 ARG A C 1
ATOM 659 O O . ARG A 1 87 ? 9.935 -1.673 -5.311 1.00 95.19 87 ARG A O 1
ATOM 666 N N . PRO A 1 88 ? 10.522 -3.085 -6.974 1.00 95.44 88 PRO A N 1
ATOM 667 C CA . PRO A 1 88 ? 9.451 -4.040 -6.703 1.00 95.44 88 PRO A CA 1
ATOM 668 C C . PRO A 1 88 ? 9.513 -4.613 -5.286 1.00 95.44 88 PRO A C 1
ATOM 670 O O . PRO A 1 88 ? 8.485 -4.702 -4.633 1.00 95.44 88 PRO A O 1
ATOM 673 N N . VAL A 1 89 ? 10.715 -4.928 -4.791 1.00 95.62 89 VAL A N 1
ATOM 674 C CA . VAL A 1 89 ? 10.921 -5.502 -3.450 1.00 95.62 89 VAL A CA 1
ATOM 675 C C . VAL A 1 89 ? 10.577 -4.489 -2.355 1.00 95.62 89 VAL A C 1
ATOM 677 O O . VAL A 1 89 ? 9.937 -4.825 -1.364 1.00 95.62 89 VAL A O 1
ATOM 680 N N . ALA A 1 90 ? 10.969 -3.224 -2.532 1.00 96.88 90 ALA A N 1
ATOM 681 C CA . ALA A 1 90 ? 10.580 -2.162 -1.606 1.00 96.88 90 ALA A CA 1
ATOM 682 C C . ALA A 1 90 ? 9.062 -1.925 -1.601 1.00 96.88 90 ALA A C 1
ATOM 684 O O . ALA A 1 90 ? 8.471 -1.818 -0.528 1.00 96.88 90 ALA A O 1
ATOM 685 N N . LEU A 1 91 ? 8.438 -1.874 -2.784 1.00 98.12 91 LEU A N 1
ATOM 686 C CA . LEU A 1 91 ? 6.992 -1.695 -2.909 1.00 98.12 91 LEU A CA 1
ATOM 687 C C . LEU A 1 91 ? 6.219 -2.874 -2.309 1.00 98.12 91 LEU A C 1
ATOM 689 O O . LEU A 1 91 ? 5.197 -2.652 -1.669 1.00 98.12 91 LEU A O 1
ATOM 693 N N . GLU A 1 92 ? 6.708 -4.105 -2.480 1.00 98.00 92 GLU A N 1
ATOM 694 C CA . GLU A 1 92 ? 6.103 -5.303 -1.892 1.00 98.00 92 GLU A CA 1
ATOM 695 C C . GLU A 1 92 ? 6.026 -5.172 -0.372 1.00 98.00 92 GLU A C 1
ATOM 697 O O . GLU A 1 92 ? 4.966 -5.389 0.207 1.00 98.00 92 GLU A O 1
ATOM 702 N N . ALA A 1 93 ? 7.110 -4.739 0.274 1.00 98.19 93 ALA A N 1
ATOM 703 C CA . ALA A 1 93 ? 7.132 -4.549 1.719 1.00 98.19 93 ALA A CA 1
ATOM 704 C C . ALA A 1 93 ? 6.193 -3.421 2.190 1.00 98.19 93 ALA A C 1
AT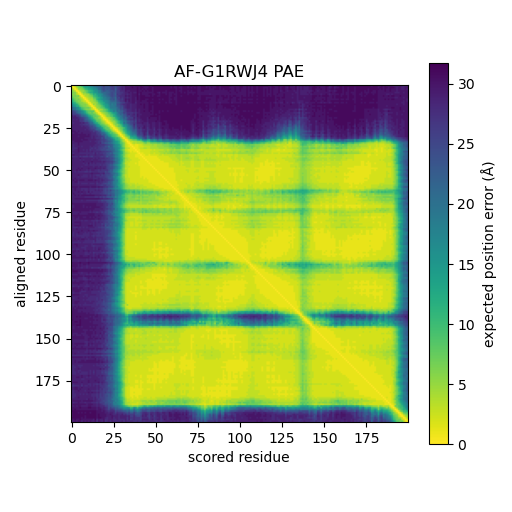OM 706 O O . ALA A 1 93 ? 5.521 -3.574 3.211 1.00 98.19 93 ALA A O 1
ATOM 707 N N . GLU A 1 94 ? 6.116 -2.303 1.457 1.00 98.56 94 GLU A N 1
ATOM 708 C CA . GLU A 1 94 ? 5.173 -1.214 1.765 1.00 98.56 94 GLU A CA 1
ATOM 709 C C . GLU A 1 94 ? 3.715 -1.669 1.629 1.00 98.56 94 GLU A C 1
ATOM 711 O O . GLU A 1 94 ? 2.880 -1.370 2.489 1.00 98.56 94 GLU A O 1
ATOM 716 N N . LEU A 1 95 ? 3.414 -2.417 0.566 1.00 98.50 95 LEU A N 1
ATOM 717 C CA . LEU A 1 95 ? 2.079 -2.921 0.270 1.00 98.50 95 LEU A CA 1
ATOM 718 C C . LEU A 1 95 ? 1.653 -4.020 1.247 1.00 98.50 95 LEU A C 1
ATOM 720 O O . LEU A 1 95 ? 0.535 -3.971 1.748 1.00 98.50 95 LEU A O 1
ATOM 724 N N . ALA A 1 96 ? 2.545 -4.952 1.583 1.00 98.56 96 ALA A N 1
ATOM 725 C CA . ALA A 1 96 ? 2.279 -6.009 2.555 1.00 98.56 96 ALA A CA 1
ATOM 726 C C . ALA A 1 96 ? 2.024 -5.445 3.961 1.00 98.56 96 ALA A C 1
ATOM 728 O O . ALA A 1 96 ? 1.112 -5.898 4.651 1.00 98.56 96 ALA A O 1
ATOM 729 N N . LEU A 1 97 ? 2.787 -4.425 4.383 1.00 98.62 97 LEU A N 1
ATOM 730 C CA . LEU A 1 97 ? 2.509 -3.728 5.641 1.00 98.62 97 LEU A CA 1
ATOM 731 C C . LEU A 1 97 ? 1.148 -3.021 5.593 1.00 98.62 97 LEU A C 1
ATOM 733 O O . LEU A 1 97 ? 0.387 -3.109 6.552 1.00 98.62 97 LEU A O 1
ATOM 737 N N . THR A 1 98 ? 0.842 -2.344 4.482 1.00 98.62 98 THR A N 1
ATOM 738 C CA . THR A 1 98 ? -0.438 -1.648 4.286 1.00 98.62 98 THR A CA 1
ATOM 739 C C . THR A 1 98 ? -1.614 -2.616 4.380 1.00 98.62 98 THR A C 1
ATOM 741 O O . THR A 1 98 ? -2.507 -2.385 5.187 1.00 98.62 98 THR A O 1
ATOM 744 N N . LEU A 1 99 ? -1.583 -3.721 3.629 1.00 98.50 99 LEU A N 1
ATOM 745 C CA . LEU A 1 99 ? -2.602 -4.774 3.671 1.00 98.50 99 LEU A CA 1
ATOM 746 C C . LEU A 1 99 ? -2.819 -5.287 5.091 1.00 98.50 99 LEU A C 1
ATOM 748 O O . LEU A 1 99 ? -3.919 -5.170 5.615 1.00 98.50 99 LEU A O 1
ATOM 752 N N . LYS A 1 100 ? -1.748 -5.731 5.754 1.00 98.31 100 LYS A N 1
ATOM 753 C CA . LYS A 1 100 ? -1.823 -6.279 7.111 1.00 98.31 100 LYS A CA 1
ATOM 754 C C . LYS A 1 100 ? -2.465 -5.314 8.111 1.00 98.31 100 LYS A C 1
ATOM 756 O O . LYS A 1 100 ? -3.223 -5.731 8.982 1.00 98.31 100 LYS A O 1
ATOM 761 N N . VAL A 1 101 ? -2.116 -4.029 8.038 1.00 98.25 101 VAL A N 1
ATOM 762 C CA . VAL A 1 101 ? -2.662 -3.015 8.951 1.00 98.25 101 VAL A CA 1
ATOM 763 C C . VAL A 1 101 ? -4.130 -2.735 8.636 1.00 98.25 101 VAL A C 1
ATOM 765 O O . VAL A 1 101 ? -4.926 -2.622 9.562 1.00 98.25 101 VAL A O 1
ATOM 768 N N . LEU A 1 102 ? -4.501 -2.649 7.357 1.00 97.94 102 LEU A N 1
ATOM 769 C CA . LEU A 1 102 ? -5.884 -2.396 6.956 1.00 97.94 102 LEU A CA 1
ATOM 770 C C . LEU A 1 102 ? -6.808 -3.586 7.244 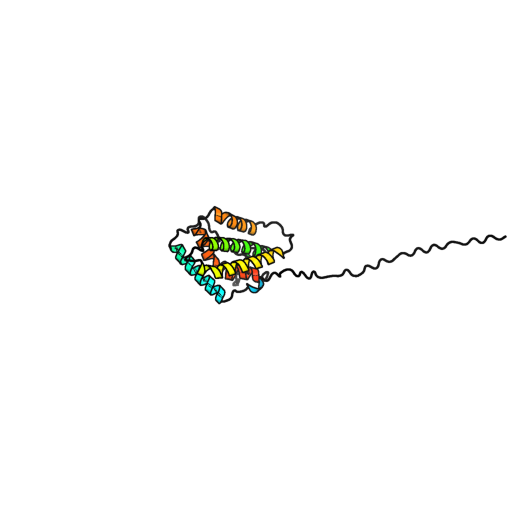1.00 97.94 102 LEU A C 1
ATOM 772 O O . LEU A 1 102 ? -7.927 -3.368 7.692 1.00 97.94 102 LEU A O 1
ATOM 776 N N . GLU A 1 103 ? -6.336 -4.821 7.071 1.00 96.75 103 GLU A N 1
ATOM 777 C CA . GLU A 1 103 ? -7.053 -6.038 7.479 1.00 96.75 103 GLU A CA 1
ATOM 778 C C . GLU A 1 103 ? -7.318 -6.048 8.988 1.00 96.75 103 GLU A C 1
ATOM 780 O O . GLU A 1 103 ? -8.426 -6.337 9.427 1.00 96.75 103 GLU A O 1
ATOM 785 N N . ALA A 1 104 ? -6.324 -5.670 9.797 1.00 95.56 104 ALA A N 1
ATOM 786 C CA . ALA A 1 104 ? -6.498 -5.558 11.244 1.00 95.56 104 ALA A CA 1
ATOM 787 C C . ALA A 1 104 ? -7.428 -4.396 11.647 1.00 95.56 104 ALA A C 1
ATOM 789 O O . ALA A 1 104 ? -8.073 -4.460 12.693 1.00 95.56 104 ALA A O 1
ATOM 790 N N . ALA A 1 105 ? -7.494 -3.340 10.831 1.00 91.88 105 ALA A N 1
ATOM 791 C CA . ALA A 1 105 ? -8.364 -2.187 11.046 1.00 91.88 105 ALA A CA 1
ATOM 792 C C . ALA A 1 105 ? -9.805 -2.408 10.551 1.00 91.88 105 ALA A C 1
ATOM 794 O O . ALA A 1 105 ? -10.685 -1.617 10.901 1.00 91.88 105 ALA A O 1
ATOM 795 N N . ALA A 1 106 ? -10.063 -3.463 9.768 1.00 87.19 106 ALA A N 1
ATOM 796 C CA . ALA A 1 106 ? -11.367 -3.811 9.204 1.00 87.19 106 ALA A CA 1
ATOM 797 C C . ALA A 1 106 ? -12.334 -4.373 10.262 1.00 87.19 106 ALA A C 1
ATOM 799 O O . ALA A 1 106 ? -12.819 -5.495 10.174 1.00 87.19 106 ALA A O 1
ATOM 800 N N . GLY A 1 107 ? -12.623 -3.576 11.293 1.00 86.12 107 GLY A N 1
ATOM 801 C CA . GLY A 1 107 ? -13.724 -3.850 12.209 1.00 86.12 107 GLY A CA 1
ATOM 802 C C . GLY A 1 107 ? -15.087 -3.736 11.506 1.00 86.12 107 GLY A C 1
ATOM 803 O O . GLY A 1 107 ? -15.162 -3.199 10.399 1.00 86.12 107 GLY A O 1
ATOM 804 N N . PRO A 1 108 ? -16.191 -4.128 12.169 1.00 87.75 108 PRO A N 1
ATOM 805 C CA . PRO A 1 108 ? -17.511 -4.251 11.534 1.00 87.75 108 PRO A CA 1
ATOM 806 C C . PRO A 1 108 ? -18.015 -2.987 10.817 1.00 87.75 108 PRO A C 1
ATOM 808 O O . PRO A 1 108 ? -18.749 -3.067 9.843 1.00 87.75 108 PRO A O 1
ATOM 811 N N . ALA A 1 109 ? -17.623 -1.797 11.284 1.00 88.62 109 ALA A N 1
ATOM 812 C CA . ALA A 1 109 ? -18.022 -0.528 10.670 1.00 88.62 109 ALA A CA 1
ATOM 813 C C . ALA A 1 109 ? -17.240 -0.178 9.387 1.00 88.62 109 ALA A C 1
ATOM 815 O O . ALA A 1 109 ? -17.676 0.679 8.620 1.00 88.62 109 ALA A O 1
ATOM 816 N N . LEU A 1 110 ? -16.069 -0.786 9.183 1.00 93.69 110 LEU A N 1
ATOM 817 C CA . LEU A 1 110 ? -15.173 -0.515 8.057 1.00 93.69 110 LEU A CA 1
ATOM 818 C C . LEU A 1 110 ? -15.075 -1.687 7.076 1.00 93.69 110 LEU A C 1
ATOM 820 O O . LEU A 1 110 ? -14.587 -1.471 5.972 1.00 93.69 110 LEU A O 1
ATOM 824 N N . GLU A 1 111 ? -15.547 -2.879 7.447 1.00 93.88 111 GLU A N 1
ATOM 825 C CA . GLU A 1 111 ? -15.475 -4.111 6.649 1.00 93.88 111 GLU A CA 1
ATOM 826 C C . GLU A 1 111 ? -15.992 -3.903 5.217 1.00 93.88 111 GLU A C 1
ATOM 828 O O . GLU A 1 111 ? -15.207 -3.962 4.273 1.00 93.88 111 GLU A O 1
ATOM 833 N N . ASP A 1 112 ? -17.255 -3.498 5.051 1.00 95.38 112 ASP A N 1
ATOM 834 C CA . ASP A 1 112 ? -17.859 -3.252 3.729 1.00 95.38 112 ASP A CA 1
ATOM 835 C C . ASP A 1 112 ? -17.157 -2.140 2.929 1.00 95.38 112 ASP A C 1
ATOM 837 O O . ASP A 1 112 ? -17.197 -2.099 1.697 1.00 95.38 112 ASP A O 1
ATOM 841 N N . ILE A 1 113 ? -16.543 -1.175 3.622 1.00 97.12 113 ILE A N 1
ATOM 842 C CA . ILE A 1 113 ? -15.846 -0.053 2.983 1.00 97.12 113 ILE A CA 1
ATOM 843 C C . ILE A 1 113 ? -14.460 -0.497 2.496 1.00 97.12 113 ILE A C 1
ATOM 845 O O . ILE A 1 113 ? -13.994 -0.012 1.460 1.00 97.12 113 ILE A O 1
ATOM 849 N N . LEU A 1 114 ? -13.806 -1.388 3.244 1.00 97.50 114 LEU A N 1
ATOM 850 C CA . LEU A 1 114 ? -12.455 -1.874 2.988 1.00 97.50 114 LEU A CA 1
ATOM 851 C C . LEU A 1 114 ? -12.410 -3.120 2.107 1.00 97.50 114 LEU A C 1
ATOM 853 O O . LEU A 1 114 ? -11.366 -3.340 1.505 1.00 97.50 114 LEU A O 1
ATOM 857 N N . ASP A 1 115 ? -13.503 -3.868 1.959 1.00 96.25 115 ASP A N 1
ATOM 858 C CA . ASP A 1 115 ? -13.563 -5.110 1.176 1.00 96.25 115 ASP A CA 1
ATOM 859 C C . ASP A 1 115 ? -12.963 -4.961 -0.239 1.00 96.25 115 ASP A C 1
ATOM 861 O O . ASP A 1 115 ? -11.919 -5.537 -0.564 1.00 96.25 115 ASP A O 1
ATOM 865 N N . GLN A 1 116 ? -13.540 -4.079 -1.063 1.00 97.81 116 GLN A N 1
ATOM 866 C CA . GLN A 1 116 ? -13.049 -3.827 -2.421 1.00 97.81 116 GLN A CA 1
ATOM 867 C C . GLN A 1 116 ? -11.598 -3.279 -2.456 1.00 97.81 116 GLN A C 1
ATOM 869 O O . GLN A 1 116 ? -10.795 -3.764 -3.268 1.00 97.81 116 GLN A O 1
ATOM 874 N N . PRO A 1 117 ? -11.214 -2.277 -1.634 1.00 98.44 117 PRO A N 1
ATOM 875 C CA . PRO A 1 117 ? -9.821 -1.855 -1.485 1.00 98.44 117 PRO A CA 1
ATOM 876 C C . PRO A 1 117 ? -8.848 -2.989 -1.145 1.00 98.44 117 PRO A C 1
ATOM 878 O O . PRO A 1 117 ? -7.817 -3.104 -1.806 1.00 98.44 117 PRO A O 1
ATOM 881 N N . LEU A 1 118 ? -9.163 -3.829 -0.156 1.00 98.56 118 LEU A N 1
ATOM 882 C CA . LEU A 1 118 ? -8.312 -4.931 0.294 1.00 98.56 118 LEU A CA 1
ATOM 883 C C . LEU A 1 118 ? -8.139 -5.971 -0.810 1.00 98.56 118 LEU A C 1
ATOM 885 O O . LEU A 1 118 ? -7.006 -6.307 -1.149 1.00 98.56 118 LEU A O 1
ATOM 889 N N . HIS A 1 119 ? -9.228 -6.374 -1.466 1.00 98.06 119 HIS A N 1
ATOM 890 C CA . HIS A 1 119 ? -9.165 -7.281 -2.612 1.00 98.06 119 HIS A CA 1
ATOM 891 C C . HIS A 1 119 ? -8.297 -6.712 -3.752 1.00 98.06 119 HIS A C 1
ATOM 893 O O . HIS A 1 119 ? -7.524 -7.421 -4.400 1.00 98.06 119 HIS A O 1
ATOM 899 N N . THR A 1 120 ? -8.381 -5.401 -3.996 1.00 98.06 120 THR A N 1
ATOM 900 C CA . THR A 1 120 ? -7.558 -4.736 -5.018 1.00 98.06 120 THR A CA 1
ATOM 901 C C . THR A 1 120 ? -6.077 -4.710 -4.626 1.00 98.06 120 THR A C 1
ATOM 903 O O . THR A 1 120 ? -5.216 -4.980 -5.467 1.00 98.06 120 THR A O 1
ATOM 906 N N . LEU A 1 121 ? -5.761 -4.411 -3.362 1.00 98.44 121 LEU A N 1
ATOM 907 C CA . LEU A 1 121 ? -4.390 -4.423 -2.844 1.00 98.44 121 LEU A CA 1
ATOM 908 C C . LEU A 1 121 ? -3.779 -5.831 -2.893 1.00 98.44 121 LEU A C 1
ATOM 910 O O . LEU A 1 121 ? -2.634 -5.966 -3.326 1.00 98.44 121 LEU A O 1
ATOM 914 N N . ASP A 1 122 ? -4.536 -6.866 -2.522 1.00 98.00 122 ASP A N 1
ATOM 915 C CA . ASP A 1 122 ? -4.093 -8.264 -2.566 1.00 98.00 122 ASP A CA 1
ATOM 916 C C . ASP A 1 122 ? -3.780 -8.716 -4.001 1.00 98.00 122 ASP A C 1
ATOM 918 O O . ASP A 1 122 ? -2.729 -9.301 -4.284 1.00 98.00 122 ASP A O 1
ATOM 922 N N . HIS A 1 123 ? -4.623 -8.324 -4.961 1.00 96.81 123 HIS A N 1
ATOM 923 C CA . HIS A 1 123 ? -4.369 -8.571 -6.381 1.00 96.81 123 HIS A CA 1
ATOM 924 C C . HIS A 1 123 ? -3.094 -7.887 -6.881 1.00 96.81 123 HIS A C 1
ATOM 926 O O . HIS A 1 123 ? -2.326 -8.474 -7.649 1.00 96.81 123 HIS A O 1
ATOM 932 N N . ILE A 1 124 ? -2.849 -6.640 -6.464 1.00 97.25 124 ILE A N 1
ATOM 933 C CA . ILE A 1 124 ? -1.608 -5.926 -6.792 1.00 97.25 124 ILE A CA 1
ATOM 934 C C . ILE A 1 124 ? -0.409 -6.666 -6.189 1.00 97.25 124 ILE A C 1
ATOM 936 O O . ILE A 1 124 ? 0.568 -6.902 -6.907 1.00 97.25 124 ILE A O 1
ATOM 940 N N . LEU A 1 125 ? -0.489 -7.067 -4.916 1.00 97.31 125 LEU A N 1
ATOM 941 C CA . LEU A 1 125 ? 0.580 -7.782 -4.218 1.00 97.31 125 LEU A CA 1
ATOM 942 C C . LEU A 1 125 ? 0.903 -9.109 -4.914 1.00 97.31 125 LEU A C 1
ATOM 944 O O . LEU A 1 125 ? 2.062 -9.368 -5.233 1.00 97.31 125 LEU A O 1
ATOM 948 N N . SER A 1 126 ? -0.120 -9.890 -5.253 1.00 95.88 126 SER A N 1
ATOM 949 C CA . SER A 1 126 ? 0.015 -11.160 -5.971 1.00 95.88 126 SER A CA 1
ATOM 950 C C . SER A 1 126 ? 0.721 -11.001 -7.325 1.00 95.88 126 SER A C 1
ATOM 952 O O . SER A 1 126 ? 1.610 -11.781 -7.678 1.00 95.88 126 SER A O 1
ATOM 954 N N . GLN A 1 127 ? 0.369 -9.970 -8.104 1.00 95.44 127 GLN A N 1
ATOM 955 C CA . GLN A 1 127 ? 1.056 -9.683 -9.371 1.00 95.44 127 GLN A CA 1
ATOM 956 C C . GLN A 1 127 ? 2.497 -9.210 -9.160 1.00 95.44 127 GLN A C 1
ATOM 958 O O . GLN A 1 127 ? 3.386 -9.571 -9.933 1.00 95.44 127 GLN A O 1
ATOM 963 N N . LEU A 1 128 ? 2.740 -8.407 -8.124 1.00 95.06 128 LEU A N 1
ATOM 964 C CA . LEU A 1 128 ? 4.069 -7.910 -7.788 1.00 95.06 128 LEU A CA 1
ATOM 965 C C . LEU A 1 128 ? 5.007 -9.052 -7.378 1.00 95.06 128 LEU A C 1
ATOM 967 O O . LEU A 1 128 ? 6.136 -9.117 -7.861 1.00 95.06 128 LEU A O 1
ATOM 971 N N . GLN A 1 129 ? 4.519 -10.000 -6.579 1.00 94.94 129 GLN A N 1
ATOM 972 C CA . GLN A 1 129 ? 5.256 -11.202 -6.190 1.00 94.94 129 GLN A CA 1
ATOM 973 C C . GLN A 1 129 ? 5.617 -12.071 -7.393 1.00 94.94 129 GLN A C 1
ATOM 975 O O . GLN A 1 129 ? 6.768 -12.495 -7.518 1.00 94.94 129 GLN A O 1
ATOM 980 N N . ALA A 1 130 ? 4.685 -12.270 -8.332 1.00 92.25 130 ALA A N 1
ATOM 981 C CA . ALA A 1 130 ? 4.975 -12.974 -9.581 1.00 92.25 130 ALA A CA 1
ATOM 982 C C . ALA A 1 130 ? 6.097 -12.282 -10.381 1.00 92.25 130 ALA A C 1
ATOM 984 O O . ALA A 1 130 ? 6.983 -12.943 -10.924 1.00 92.25 130 ALA A O 1
ATOM 985 N N . CYS A 1 131 ? 6.113 -10.945 -10.403 1.00 90.56 131 CYS A N 1
ATOM 986 C CA . CYS A 1 131 ? 7.172 -10.167 -11.043 1.00 90.56 131 CYS A CA 1
ATOM 987 C C . CYS A 1 131 ? 8.530 -10.282 -10.351 1.00 90.56 131 CYS A C 1
ATOM 989 O O . CYS A 1 131 ? 9.548 -10.297 -11.035 1.00 90.56 131 CYS A O 1
ATOM 991 N N . ILE A 1 132 ? 8.565 -10.346 -9.020 1.00 91.00 132 ILE A N 1
ATOM 992 C CA . ILE A 1 132 ? 9.806 -10.512 -8.254 1.00 91.00 132 ILE A CA 1
ATOM 993 C C . ILE A 1 132 ? 10.374 -11.916 -8.468 1.00 91.00 132 ILE A C 1
ATOM 995 O O . ILE A 1 132 ? 11.565 -12.054 -8.734 1.00 91.00 132 ILE A O 1
ATOM 999 N N . GLN A 1 133 ? 9.528 -12.948 -8.437 1.00 88.56 133 GLN A N 1
ATOM 1000 C CA . GLN A 1 133 ? 9.945 -14.334 -8.671 1.00 88.56 133 GLN A CA 1
ATOM 1001 C C . GLN A 1 133 ? 10.444 -14.577 -10.100 1.00 88.56 133 GLN A C 1
ATOM 1003 O O . GLN A 1 133 ? 11.340 -15.389 -10.309 1.00 88.56 133 GLN A O 1
ATOM 1008 N N . ALA A 1 134 ? 9.895 -13.860 -11.085 1.00 85.31 134 ALA A N 1
ATOM 1009 C CA . ALA A 1 134 ? 10.354 -13.927 -12.470 1.00 85.31 134 ALA A CA 1
ATOM 1010 C C . ALA A 1 134 ? 11.722 -13.251 -12.697 1.00 85.31 134 ALA A C 1
ATOM 1012 O O . ALA A 1 134 ? 12.309 -13.413 -13.770 1.00 85.31 134 ALA A O 1
ATOM 1013 N N . GLN A 1 135 ? 12.244 -12.485 -11.729 1.00 79.88 135 GLN A N 1
ATOM 1014 C CA . GLN A 1 135 ? 13.574 -11.892 -11.851 1.00 79.88 135 GLN A CA 1
ATOM 1015 C C . GLN A 1 135 ? 14.671 -12.953 -11.661 1.00 79.88 135 GLN A C 1
ATOM 1017 O O . GLN A 1 135 ? 14.528 -13.859 -10.840 1.00 79.88 135 GLN A O 1
ATOM 1022 N N . PRO A 1 136 ? 15.806 -12.839 -12.376 1.00 75.38 136 PRO A N 1
ATOM 1023 C CA . PRO A 1 136 ? 16.921 -13.766 -12.220 1.00 75.38 136 PRO A CA 1
ATOM 1024 C C . PRO A 1 136 ? 17.396 -13.857 -10.761 1.00 75.38 136 PRO A C 1
ATOM 1026 O O . PRO A 1 136 ? 17.754 -12.850 -10.152 1.00 75.38 136 PRO A O 1
ATOM 1029 N N . THR A 1 137 ? 17.457 -15.080 -10.227 1.00 60.06 137 THR A N 1
ATOM 1030 C CA . THR A 1 137 ? 17.679 -15.417 -8.803 1.00 60.06 137 THR A CA 1
ATOM 1031 C C . THR A 1 137 ? 19.080 -15.059 -8.265 1.00 60.06 137 THR A C 1
ATOM 1033 O O . THR A 1 137 ? 19.361 -15.242 -7.087 1.00 60.06 137 THR A O 1
ATOM 1036 N N . ALA A 1 138 ? 19.976 -14.514 -9.092 1.00 53.31 138 ALA A N 1
ATOM 1037 C CA . ALA A 1 138 ? 21.380 -14.255 -8.750 1.00 53.31 138 ALA A CA 1
ATOM 1038 C C . ALA A 1 138 ? 21.667 -12.785 -8.370 1.00 53.31 138 ALA A C 1
ATOM 1040 O O . ALA A 1 138 ? 22.698 -12.223 -8.744 1.00 53.31 138 ALA A O 1
ATOM 1041 N N . GLY A 1 139 ? 20.746 -12.134 -7.657 1.00 60.03 139 GLY A N 1
ATOM 1042 C CA . GLY A 1 139 ? 20.982 -10.812 -7.073 1.00 60.03 139 GLY A CA 1
ATOM 1043 C C . GLY A 1 139 ? 21.701 -10.913 -5.719 1.00 60.03 139 GLY A C 1
ATOM 1044 O O . GLY A 1 139 ? 21.329 -11.761 -4.906 1.00 60.03 139 GLY A O 1
ATOM 1045 N N . PRO A 1 140 ? 22.702 -10.063 -5.417 1.00 63.62 140 PRO A N 1
ATOM 1046 C CA . PRO A 1 140 ? 23.230 -9.940 -4.060 1.00 63.62 140 PRO A CA 1
ATOM 1047 C C . PRO A 1 140 ? 22.105 -9.625 -3.063 1.00 63.62 140 PRO A C 1
ATOM 1049 O O . PRO A 1 140 ? 21.160 -8.910 -3.399 1.00 63.62 140 PRO A O 1
ATOM 1052 N N . LYS A 1 141 ? 22.229 -10.106 -1.817 1.00 71.44 141 LYS A N 1
ATOM 1053 C CA . LYS A 1 141 ? 21.319 -9.738 -0.716 1.00 71.44 141 LYS A CA 1
ATOM 1054 C C . LYS A 1 141 ? 21.149 -8.208 -0.666 1.00 71.44 141 LYS A C 1
ATOM 1056 O O . LYS A 1 141 ? 22.161 -7.521 -0.839 1.00 71.44 141 LYS A O 1
ATOM 1061 N N . PRO A 1 142 ? 19.941 -7.674 -0.387 1.00 71.75 142 PRO A N 1
ATOM 1062 C CA . PRO A 1 142 ? 19.726 -6.236 -0.266 1.00 71.75 142 PRO A CA 1
ATOM 1063 C C . PRO A 1 142 ? 20.769 -5.596 0.650 1.00 71.75 142 PRO A C 1
ATOM 1065 O O . PRO A 1 142 ? 20.970 -6.053 1.778 1.00 71.75 142 PRO A O 1
ATOM 1068 N N . ARG A 1 143 ? 21.443 -4.551 0.167 1.00 80.88 143 ARG A N 1
ATOM 1069 C CA . ARG A 1 143 ? 22.424 -3.759 0.926 1.00 80.88 143 ARG A CA 1
ATOM 1070 C C . ARG A 1 143 ? 22.036 -2.282 0.878 1.00 80.88 143 ARG A C 1
ATOM 1072 O O . ARG A 1 143 ? 21.225 -1.860 0.060 1.00 80.88 143 ARG A O 1
ATOM 1079 N N . GLY A 1 144 ? 22.606 -1.481 1.775 1.00 90.19 144 GLY A N 1
ATOM 1080 C CA . GLY A 1 144 ? 22.405 -0.031 1.778 1.00 90.19 144 GLY A CA 1
ATOM 1081 C C . GLY A 1 144 ? 20.952 0.381 2.046 1.00 90.19 144 GLY A C 1
ATOM 1082 O O . GLY A 1 144 ? 20.347 -0.060 3.023 1.00 90.19 144 GLY A O 1
ATOM 1083 N N . ARG A 1 145 ? 20.400 1.251 1.185 1.00 93.25 145 ARG A N 1
ATOM 1084 C CA . ARG A 1 145 ? 19.093 1.902 1.398 1.00 93.25 145 ARG A CA 1
ATOM 1085 C C . ARG A 1 145 ? 17.937 0.909 1.465 1.00 93.25 145 ARG A C 1
ATOM 1087 O O . ARG A 1 145 ? 17.104 1.042 2.356 1.00 93.25 145 ARG A O 1
ATOM 1094 N N . LEU A 1 146 ? 17.905 -0.081 0.567 1.00 94.25 146 LEU A N 1
ATOM 1095 C CA . LEU A 1 146 ? 16.843 -1.090 0.556 1.00 94.25 146 LEU A CA 1
ATOM 1096 C C . LEU A 1 146 ? 16.851 -1.899 1.856 1.00 94.25 146 LEU A C 1
ATOM 1098 O O . LEU A 1 146 ? 15.808 -2.078 2.468 1.00 94.25 146 LEU A O 1
ATOM 1102 N N . HIS A 1 147 ? 18.023 -2.339 2.321 1.00 94.44 147 HIS A N 1
ATOM 1103 C CA . HIS A 1 147 ? 18.119 -3.109 3.563 1.00 94.44 147 HIS A CA 1
ATOM 1104 C C . HIS A 1 147 ? 17.591 -2.331 4.776 1.00 94.44 147 HIS A C 1
ATOM 1106 O O . HIS A 1 147 ? 16.771 -2.848 5.530 1.00 94.44 147 HIS A O 1
ATOM 1112 N N . HIS A 1 148 ? 18.022 -1.074 4.928 1.00 94.50 148 HIS A N 1
ATOM 1113 C CA . HIS A 1 148 ? 17.548 -0.195 6.001 1.00 94.50 148 HIS A CA 1
ATOM 1114 C C . HIS A 1 148 ? 16.036 0.035 5.935 1.00 94.50 148 HIS A C 1
ATOM 1116 O O . HIS A 1 148 ? 15.360 0.045 6.963 1.00 94.50 148 HIS A O 1
ATOM 1122 N N . TRP A 1 149 ? 15.503 0.193 4.723 1.00 96.12 149 TRP A N 1
ATOM 1123 C CA . TRP A 1 149 ? 14.074 0.365 4.495 1.00 96.12 149 TRP A CA 1
ATOM 1124 C C . TRP A 1 149 ? 13.261 -0.859 4.910 1.00 96.12 149 TRP A C 1
ATOM 1126 O O . TRP A 1 149 ? 12.350 -0.744 5.727 1.00 96.12 149 TRP A O 1
ATOM 1136 N N . LEU A 1 150 ? 13.639 -2.038 4.413 1.00 96.38 150 LEU A N 1
ATOM 1137 C CA . LEU A 1 150 ? 12.968 -3.295 4.743 1.00 96.38 150 LEU A CA 1
ATOM 1138 C C . LEU A 1 150 ? 13.013 -3.572 6.249 1.00 96.38 150 LEU A C 1
ATOM 1140 O O . LEU A 1 150 ? 11.994 -3.911 6.846 1.00 96.38 150 LEU A O 1
ATOM 1144 N N . HIS A 1 151 ? 14.173 -3.360 6.876 1.00 95.75 151 HIS A N 1
ATOM 1145 C CA . HIS A 1 151 ? 14.322 -3.517 8.319 1.00 95.75 151 HIS A CA 1
ATOM 1146 C C . HIS A 1 151 ? 13.409 -2.556 9.096 1.00 95.75 151 HIS A C 1
ATOM 1148 O O . HIS A 1 151 ? 12.766 -2.960 10.061 1.00 95.75 151 HIS A O 1
ATOM 1154 N N . ARG A 1 152 ? 13.295 -1.291 8.671 1.00 95.88 152 ARG A N 1
ATOM 1155 C CA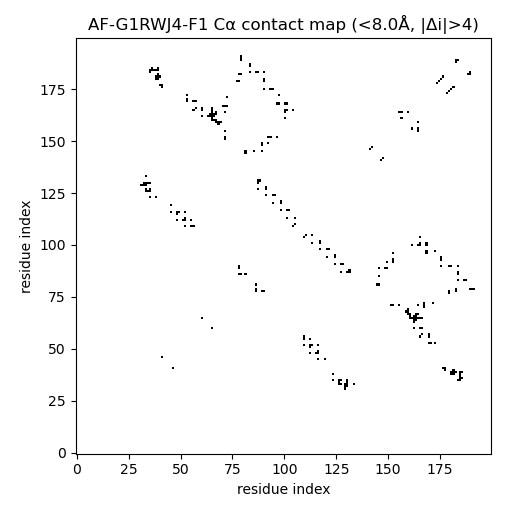 . ARG A 1 152 ? 12.374 -0.328 9.294 1.00 95.88 152 ARG A CA 1
ATOM 1156 C C . ARG A 1 152 ? 10.925 -0.810 9.232 1.00 95.88 152 ARG A C 1
ATOM 1158 O O . ARG A 1 152 ? 10.258 -0.799 10.262 1.00 95.88 152 ARG A O 1
ATOM 1165 N N . LEU A 1 153 ? 10.448 -1.223 8.056 1.00 97.38 153 LEU A N 1
ATOM 1166 C CA . LEU A 1 153 ? 9.066 -1.684 7.888 1.00 97.38 153 LEU A CA 1
ATOM 1167 C C . LEU A 1 153 ? 8.785 -2.960 8.691 1.00 97.38 153 LEU A C 1
ATOM 1169 O O . LEU A 1 153 ? 7.715 -3.091 9.275 1.00 97.38 153 LEU A O 1
ATOM 1173 N N . GLN A 1 154 ? 9.759 -3.869 8.779 1.00 96.81 154 GLN A N 1
ATOM 1174 C CA . GLN A 1 154 ? 9.656 -5.083 9.591 1.00 96.81 154 GLN A CA 1
ATOM 1175 C C . GLN A 1 154 ? 9.564 -4.784 11.097 1.00 96.81 154 GLN A C 1
ATOM 1177 O O . GLN A 1 154 ? 8.873 -5.489 11.833 1.00 96.81 154 GLN A O 1
ATOM 1182 N N . GLU A 1 155 ? 10.274 -3.758 11.564 1.00 97.06 155 GLU A N 1
ATOM 1183 C CA . GLU A 1 155 ? 10.313 -3.377 12.976 1.00 97.06 155 GLU A CA 1
ATOM 1184 C C . GLU A 1 155 ? 9.147 -2.476 13.396 1.00 97.06 155 GLU A C 1
ATOM 1186 O O . GLU A 1 155 ? 8.813 -2.444 14.580 1.00 97.06 155 GLU A O 1
ATOM 1191 N N . ALA A 1 156 ? 8.507 -1.769 12.459 1.00 97.50 156 ALA A N 1
ATOM 1192 C CA . ALA A 1 156 ? 7.417 -0.844 12.764 1.00 97.50 156 ALA A CA 1
ATOM 1193 C C . ALA A 1 156 ? 6.261 -1.507 13.548 1.00 97.50 156 ALA A C 1
ATOM 1195 O O . ALA A 1 156 ? 5.916 -0.978 14.602 1.00 97.50 156 ALA A O 1
ATOM 1196 N N . PRO A 1 157 ? 5.744 -2.701 13.177 1.00 97.06 157 PRO A N 1
ATOM 1197 C CA . PRO A 1 157 ? 4.711 -3.387 13.961 1.00 97.06 157 PRO A CA 1
ATOM 1198 C C . PRO A 1 157 ? 5.104 -3.768 15.393 1.00 97.06 157 PRO A C 1
ATOM 1200 O O . PRO A 1 157 ? 4.235 -4.091 16.193 1.00 97.06 157 PRO A O 1
ATOM 1203 N N . LYS A 1 158 ? 6.405 -3.789 15.712 1.00 97.00 158 LYS A N 1
ATOM 1204 C CA . LYS A 1 158 ? 6.913 -4.124 17.052 1.00 97.00 158 LYS A CA 1
ATOM 1205 C C . LYS A 1 158 ? 7.133 -2.887 17.921 1.00 97.00 158 LYS A C 1
ATOM 1207 O O . LYS A 1 158 ? 7.221 -3.014 19.137 1.00 97.00 158 LYS A O 1
ATOM 1212 N N . LYS A 1 159 ? 7.317 -1.724 17.292 1.00 97.25 159 LYS A N 1
ATOM 1213 C CA . LYS A 1 159 ? 7.765 -0.487 17.949 1.00 97.25 159 LYS A CA 1
ATOM 1214 C C . LYS A 1 159 ? 6.694 0.590 17.993 1.00 97.25 159 LYS A C 1
ATOM 1216 O O . LYS A 1 159 ? 6.750 1.446 18.866 1.00 97.25 159 LYS A O 1
ATOM 1221 N N . GLU A 1 160 ? 5.748 0.553 17.066 1.00 97.75 160 GLU A N 1
ATOM 1222 C CA . GLU A 1 160 ? 4.706 1.561 16.938 1.00 97.75 160 GLU A CA 1
ATOM 1223 C C . GLU A 1 160 ? 3.347 1.024 17.388 1.00 97.75 160 GLU A C 1
ATOM 1225 O O . GLU A 1 160 ? 3.060 -0.172 17.301 1.00 97.75 160 GLU A O 1
ATOM 1230 N N . SER A 1 161 ? 2.499 1.929 17.874 1.00 96.94 161 SER A N 1
ATOM 1231 C CA . SER A 1 161 ? 1.135 1.594 18.280 1.00 96.94 161 SER A CA 1
ATOM 1232 C C . SER A 1 161 ? 0.257 1.235 17.067 1.00 96.94 161 SER A C 1
ATOM 1234 O O . SER A 1 161 ? 0.513 1.722 15.961 1.00 96.94 161 SER A O 1
ATOM 1236 N N . PRO A 1 162 ? -0.831 0.457 17.251 1.00 96.06 162 PRO A N 1
ATOM 1237 C CA . PRO A 1 162 ? -1.789 0.189 16.177 1.00 96.06 162 PRO A CA 1
ATOM 1238 C C . PRO A 1 162 ? -2.341 1.469 15.536 1.00 96.06 162 PRO A C 1
ATOM 1240 O O . P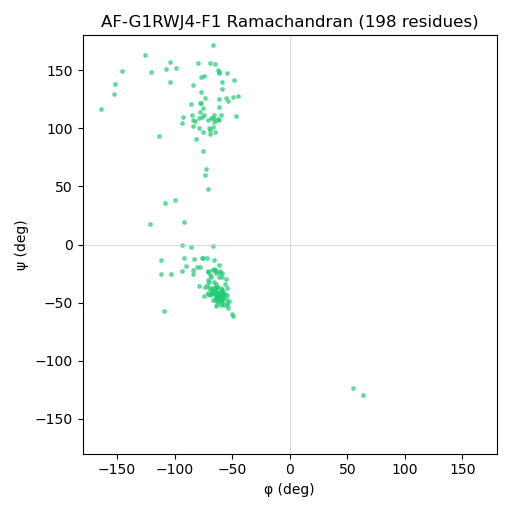RO A 1 162 ? -2.353 1.580 14.316 1.00 96.06 162 PRO A O 1
ATOM 1243 N N . GLY A 1 163 ? -2.689 2.478 16.347 1.00 96.75 163 GLY A N 1
ATOM 1244 C CA . GLY A 1 163 ? -3.162 3.773 15.848 1.00 96.75 163 GLY A CA 1
ATOM 1245 C C . GLY A 1 163 ? -2.127 4.491 14.975 1.00 96.75 163 GLY A C 1
ATOM 1246 O O . GLY A 1 163 ? -2.475 5.004 13.914 1.00 96.75 163 GLY A O 1
ATOM 1247 N N . CYS A 1 164 ? -0.847 4.479 15.369 1.00 97.94 164 CYS A N 1
ATOM 1248 C CA . CYS A 1 164 ? 0.233 5.031 14.546 1.00 97.94 164 CYS A CA 1
ATOM 1249 C C . CYS A 1 164 ? 0.370 4.303 13.202 1.00 97.94 164 CYS A C 1
ATOM 1251 O O . CYS A 1 164 ? 0.541 4.948 12.164 1.00 97.94 164 CYS A O 1
ATOM 1253 N N . LEU A 1 165 ? 0.305 2.969 13.203 1.00 98.31 165 LEU A N 1
ATOM 1254 C CA . LEU A 1 165 ? 0.409 2.171 11.981 1.00 98.31 165 LEU A CA 1
ATOM 1255 C C . LEU A 1 165 ? -0.770 2.446 11.048 1.00 98.31 165 LEU A C 1
ATOM 1257 O O . LEU A 1 165 ? -0.541 2.719 9.872 1.00 98.31 165 LEU A O 1
ATOM 1261 N N . GLU A 1 166 ? -1.998 2.440 11.576 1.00 98.06 166 GLU A N 1
ATOM 1262 C CA . GLU A 1 166 ? -3.218 2.777 10.834 1.00 98.06 166 GLU A CA 1
ATOM 1263 C C . GLU A 1 166 ? -3.104 4.160 10.181 1.00 98.06 166 GLU A C 1
ATOM 1265 O O . GLU A 1 166 ? -3.295 4.291 8.970 1.00 98.06 166 GLU A O 1
ATOM 1270 N N . ALA A 1 167 ? -2.709 5.186 10.941 1.00 98.12 167 ALA A N 1
ATOM 1271 C CA . ALA A 1 167 ? -2.500 6.529 10.404 1.00 98.12 167 ALA A CA 1
ATOM 1272 C C . ALA A 1 167 ? -1.401 6.556 9.337 1.00 98.12 167 ALA A C 1
ATOM 1274 O O . ALA A 1 167 ? -1.578 7.130 8.261 1.00 98.12 167 ALA A O 1
ATOM 1275 N N . SER A 1 168 ? -0.279 5.891 9.604 1.00 98.31 168 SER A N 1
ATOM 1276 C CA . SER A 1 168 ? 0.860 5.846 8.692 1.00 98.31 168 SER A CA 1
ATOM 1277 C C . SER A 1 168 ? 0.494 5.230 7.345 1.00 98.31 168 SER A C 1
ATOM 1279 O O . SER A 1 168 ? 0.844 5.797 6.311 1.00 98.31 168 SER A O 1
ATOM 1281 N N . VAL A 1 169 ? -0.218 4.098 7.327 1.00 98.3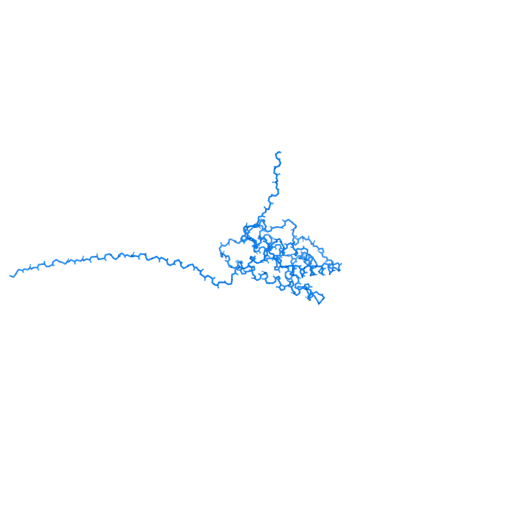1 169 VAL A N 1
ATOM 1282 C CA . VAL A 1 169 ? -0.637 3.458 6.068 1.00 98.31 169 VAL A CA 1
ATOM 1283 C C . VAL A 1 169 ? -1.745 4.252 5.374 1.00 98.31 169 VAL A C 1
ATOM 1285 O O . VAL A 1 169 ? -1.721 4.371 4.150 1.00 98.31 169 VAL A O 1
ATOM 1288 N N . THR A 1 170 ? -2.651 4.875 6.136 1.00 98.19 170 THR A N 1
ATOM 1289 C CA . THR A 1 170 ? -3.750 5.703 5.606 1.00 98.19 170 THR A CA 1
ATOM 1290 C C . THR A 1 170 ? -3.210 6.916 4.853 1.00 98.19 170 THR A C 1
ATOM 1292 O O . THR A 1 170 ? -3.535 7.119 3.680 1.00 98.19 170 THR A O 1
ATOM 1295 N N . PHE A 1 171 ? -2.311 7.685 5.473 1.00 97.44 171 PHE A N 1
ATOM 1296 C CA . PHE A 1 171 ? -1.708 8.858 4.835 1.00 97.44 171 PHE A CA 1
ATOM 1297 C C . PHE A 1 171 ? -0.728 8.491 3.714 1.00 97.44 171 PHE A C 1
ATOM 1299 O O . PHE A 1 171 ? -0.502 9.284 2.797 1.00 97.44 171 PHE A O 1
ATOM 1306 N N . ASN A 1 172 ? -0.175 7.276 3.736 1.00 98.00 172 ASN A N 1
ATOM 1307 C CA . ASN A 1 172 ? 0.681 6.773 2.667 1.00 98.00 172 ASN A CA 1
ATOM 1308 C C . ASN A 1 172 ? -0.096 6.235 1.450 1.00 98.00 172 ASN A C 1
ATOM 1310 O O . ASN A 1 172 ? 0.469 6.134 0.361 1.00 98.00 172 ASN A O 1
ATOM 1314 N N . LEU A 1 173 ? -1.382 5.904 1.600 1.00 98.06 173 LEU A N 1
ATOM 1315 C CA . LEU A 1 173 ? -2.135 5.089 0.642 1.00 98.06 173 LEU A CA 1
ATOM 1316 C C . LEU A 1 173 ? -2.097 5.631 -0.795 1.00 98.06 173 LEU A C 1
ATOM 1318 O O . LEU A 1 173 ? -1.719 4.923 -1.725 1.00 98.06 173 LEU A O 1
ATOM 1322 N N . PHE A 1 174 ? -2.424 6.906 -1.005 1.00 97.88 174 PHE A N 1
ATOM 1323 C CA . PHE A 1 174 ? -2.429 7.471 -2.361 1.00 97.88 174 PHE A CA 1
ATOM 1324 C C . PHE A 1 174 ? -1.027 7.640 -2.941 1.00 97.88 174 PHE A C 1
ATOM 1326 O O . PHE A 1 174 ? -0.855 7.507 -4.154 1.00 97.88 174 PHE A O 1
ATOM 1333 N N . ARG A 1 175 ? -0.015 7.885 -2.102 1.00 97.25 175 ARG A N 1
ATOM 1334 C CA . ARG A 1 175 ? 1.385 7.896 -2.539 1.00 97.25 175 ARG A CA 1
ATOM 1335 C C . ARG A 1 175 ? 1.775 6.517 -3.072 1.00 97.25 175 ARG A C 1
ATOM 1337 O O . ARG A 1 175 ? 2.292 6.425 -4.186 1.00 97.25 175 ARG A O 1
ATOM 1344 N N . LEU A 1 176 ? 1.431 5.467 -2.327 1.00 98.00 176 LEU A N 1
ATOM 1345 C CA . LEU A 1 176 ? 1.658 4.081 -2.716 1.00 98.00 176 LEU A CA 1
ATOM 1346 C C . LEU A 1 176 ? 0.983 3.774 -4.062 1.00 98.00 176 LEU A C 1
ATOM 1348 O O . LEU A 1 176 ? 1.647 3.330 -4.996 1.00 98.00 176 LEU A O 1
ATOM 1352 N N . LEU A 1 177 ? -0.313 4.072 -4.197 1.00 97.75 177 LEU A N 1
ATOM 1353 C CA . LEU A 1 177 ? -1.119 3.686 -5.364 1.00 97.75 177 LEU A CA 1
ATOM 1354 C C . LEU A 1 177 ? -0.816 4.490 -6.634 1.00 97.75 177 LEU A C 1
ATOM 1356 O O . LEU A 1 177 ? -0.868 3.953 -7.738 1.00 97.75 177 LEU A O 1
ATOM 1360 N N . THR A 1 178 ? -0.527 5.786 -6.508 1.00 96.25 178 THR A N 1
ATOM 1361 C CA . THR A 1 178 ? -0.431 6.685 -7.675 1.00 96.25 178 THR A CA 1
ATOM 1362 C C . THR A 1 178 ? 1.001 7.010 -8.082 1.00 96.25 178 THR A C 1
ATOM 1364 O O . THR A 1 178 ? 1.254 7.309 -9.252 1.00 96.25 178 THR A O 1
ATOM 1367 N N . ARG A 1 179 ? 1.949 6.942 -7.141 1.00 96.25 179 ARG A N 1
ATOM 1368 C CA . ARG A 1 179 ? 3.353 7.284 -7.376 1.00 96.25 179 ARG A CA 1
ATOM 1369 C C . ARG A 1 179 ? 4.227 6.044 -7.356 1.00 96.25 179 ARG A C 1
ATOM 1371 O O . ARG A 1 179 ? 4.903 5.771 -8.345 1.00 96.25 179 ARG A O 1
ATOM 1378 N N . ASP A 1 180 ? 4.203 5.297 -6.259 1.00 97.56 180 ASP A N 1
ATOM 1379 C CA . ASP A 1 180 ? 5.166 4.220 -6.029 1.00 97.56 180 ASP A CA 1
ATOM 1380 C C . ASP A 1 180 ? 4.829 2.998 -6.915 1.00 97.56 180 ASP A C 1
ATOM 1382 O O . ASP A 1 180 ? 5.688 2.504 -7.652 1.00 97.56 180 ASP A O 1
ATOM 1386 N N . LEU A 1 181 ? 3.550 2.612 -6.991 1.00 97.62 181 LEU A N 1
ATOM 1387 C CA . LEU A 1 181 ? 3.044 1.579 -7.905 1.00 97.62 181 LEU A CA 1
ATOM 1388 C C . LEU A 1 181 ? 3.262 1.945 -9.377 1.00 97.62 181 LEU A C 1
ATOM 1390 O O . LEU A 1 181 ? 3.797 1.148 -10.149 1.00 97.62 181 LEU A O 1
ATOM 1394 N N . LYS A 1 182 ? 2.940 3.186 -9.759 1.00 96.81 182 LYS A N 1
ATOM 1395 C CA . LYS A 1 182 ? 3.202 3.702 -11.109 1.00 96.81 182 LYS A CA 1
ATOM 1396 C C . LYS A 1 182 ? 4.693 3.675 -11.447 1.00 96.81 182 LYS A C 1
ATOM 1398 O O . LYS A 1 182 ? 5.056 3.402 -12.591 1.00 96.81 182 LYS A O 1
ATOM 1403 N N . CYS A 1 183 ? 5.563 3.967 -10.483 1.00 96.50 183 CYS A N 1
ATOM 1404 C CA . CYS A 1 183 ? 7.006 3.924 -10.681 1.00 96.50 183 CYS A CA 1
ATOM 1405 C C . CYS A 1 183 ? 7.480 2.507 -11.014 1.00 96.50 183 CYS A C 1
ATOM 1407 O O . CYS A 1 183 ? 8.190 2.311 -12.000 1.00 96.50 183 CYS A O 1
ATOM 1409 N N . VAL A 1 184 ? 7.030 1.514 -10.242 1.00 96.38 184 VAL A N 1
ATOM 1410 C CA . VAL A 1 184 ? 7.341 0.102 -10.494 1.00 96.38 184 VAL A CA 1
ATOM 1411 C C . VAL A 1 184 ? 6.765 -0.363 -11.833 1.00 96.38 184 VAL A C 1
ATOM 1413 O O . VAL A 1 184 ? 7.480 -0.978 -12.620 1.00 96.38 184 VAL A O 1
ATOM 1416 N N . ALA A 1 185 ? 5.521 0.004 -12.153 1.00 95.88 185 ALA A N 1
ATOM 1417 C CA . ALA A 1 185 ? 4.872 -0.358 -13.414 1.00 95.88 185 ALA A CA 1
ATOM 1418 C C . ALA A 1 185 ? 5.532 0.264 -14.663 1.00 95.88 185 ALA A C 1
ATOM 1420 O O . ALA A 1 185 ? 5.362 -0.242 -15.774 1.00 95.88 185 ALA A O 1
ATOM 1421 N N . ASN A 1 186 ? 6.283 1.358 -14.498 1.00 94.50 186 ASN A N 1
ATOM 1422 C CA . ASN A 1 186 ? 7.049 2.003 -15.566 1.00 94.50 186 ASN A CA 1
ATOM 1423 C C . ASN A 1 186 ? 8.496 1.499 -15.684 1.00 94.50 186 ASN A C 1
ATOM 1425 O O . ASN A 1 186 ? 9.151 1.813 -16.678 1.00 94.50 186 ASN A O 1
ATOM 1429 N N . GLY A 1 187 ? 9.000 0.734 -14.710 1.00 91.31 187 GLY A N 1
ATOM 1430 C CA . GLY A 1 187 ? 10.360 0.194 -14.728 1.00 91.31 187 GLY A CA 1
ATOM 1431 C C . GLY A 1 187 ? 11.423 1.286 -14.899 1.00 91.31 187 GLY A C 1
ATOM 1432 O O . GLY A 1 187 ? 11.474 2.246 -14.122 1.00 91.31 187 GLY A O 1
ATOM 1433 N N . ASP A 1 188 ? 12.251 1.150 -15.937 1.00 89.56 188 ASP A N 1
ATOM 1434 C CA . ASP A 1 188 ? 13.340 2.082 -16.263 1.00 89.56 188 ASP A CA 1
ATOM 1435 C C . ASP A 1 188 ? 12.847 3.494 -16.628 1.00 89.56 188 ASP A C 1
ATOM 1437 O O . ASP A 1 188 ? 13.575 4.468 -16.450 1.00 89.56 188 ASP A O 1
ATOM 1441 N N . LEU A 1 189 ? 11.590 3.638 -17.068 1.00 91.44 189 LEU A N 1
ATOM 1442 C CA . LEU A 1 189 ? 10.997 4.940 -17.398 1.00 91.44 189 LEU A CA 1
ATOM 1443 C C . LEU A 1 189 ? 10.633 5.760 -16.149 1.00 91.44 189 LEU A C 1
ATOM 1445 O O . LEU A 1 189 ? 10.323 6.947 -16.252 1.00 91.44 189 LEU A O 1
ATOM 1449 N N . CYS A 1 190 ? 10.661 5.157 -14.955 1.00 92.88 190 CYS A N 1
ATOM 1450 C CA . CYS A 1 190 ? 10.493 5.898 -13.712 1.00 92.88 190 CYS A CA 1
ATOM 1451 C C . CYS A 1 190 ? 11.814 6.561 -13.297 1.00 92.88 190 CYS A C 1
ATOM 1453 O O . CYS A 1 190 ? 12.633 5.980 -12.574 1.00 92.88 190 CYS A O 1
ATOM 1455 N N . LEU A 1 191 ? 12.006 7.797 -13.754 1.00 86.00 191 LEU A N 1
ATOM 1456 C CA . LEU A 1 191 ? 13.187 8.604 -13.464 1.00 86.00 191 LEU A CA 1
ATOM 1457 C C . LEU A 1 191 ? 12.929 9.599 -12.328 1.00 86.00 191 LEU A C 1
ATOM 1459 O O . LEU A 1 191 ? 11.810 10.073 -12.097 1.00 86.00 191 LEU A O 1
ATOM 1463 N N . ARG A 1 192 ? 13.998 9.951 -11.612 1.00 73.88 192 ARG A N 1
ATOM 1464 C CA . ARG A 1 192 ? 13.995 11.124 -10.739 1.00 73.88 192 ARG A CA 1
ATOM 1465 C C . ARG A 1 192 ? 14.077 12.346 -11.644 1.00 73.88 192 ARG A C 1
ATOM 1467 O O . ARG A 1 192 ? 15.094 12.552 -12.291 1.00 73.88 192 ARG A O 1
ATOM 1474 N N . THR A 1 193 ? 13.007 13.130 -11.719 1.00 59.16 193 THR A N 1
ATOM 1475 C CA . THR A 1 193 ? 13.036 14.422 -12.410 1.00 59.16 193 THR A CA 1
ATOM 1476 C C . THR A 1 193 ? 14.087 15.291 -11.723 1.00 59.16 193 THR A C 1
ATOM 1478 O O . THR A 1 193 ? 13.920 15.640 -10.553 1.00 59.16 193 THR A O 1
ATOM 1481 N N . SER A 1 194 ? 15.191 15.587 -12.408 1.00 47.44 194 SER A N 1
ATOM 1482 C CA . SER A 1 194 ? 16.165 16.569 -11.947 1.00 47.44 194 SER A CA 1
ATOM 1483 C C . SER A 1 194 ? 15.524 17.947 -12.063 1.00 47.44 194 SER A C 1
ATOM 1485 O O . SER A 1 194 ? 15.430 18.516 -13.146 1.00 47.44 194 SER A O 1
ATOM 1487 N N . THR A 1 195 ? 15.030 18.488 -10.958 1.00 48.97 195 THR A N 1
ATOM 1488 C CA . THR A 1 195 ? 14.723 19.914 -10.885 1.00 48.97 195 THR A CA 1
ATOM 1489 C C . THR A 1 195 ? 16.034 20.679 -10.761 1.00 48.97 195 THR A C 1
ATOM 1491 O O . THR A 1 195 ? 16.572 20.787 -9.664 1.00 48.97 195 THR A O 1
ATOM 1494 N N . HIS A 1 196 ? 16.544 21.167 -11.889 1.00 41.62 196 HIS A N 1
ATOM 1495 C CA . HIS A 1 196 ? 17.202 22.469 -11.998 1.00 41.62 196 HIS A CA 1
ATOM 1496 C C . HIS A 1 196 ? 17.290 22.861 -13.479 1.00 41.62 196 HIS A C 1
ATOM 1498 O O . HIS A 1 196 ? 17.968 22.170 -14.236 1.00 41.62 196 HIS A O 1
ATOM 1504 N N . PRO A 1 197 ? 16.644 23.951 -13.922 1.00 48.34 197 PRO A N 1
ATOM 1505 C CA . PRO A 1 197 ? 17.233 24.758 -14.971 1.00 48.34 197 PRO A CA 1
ATOM 1506 C C . PRO A 1 197 ? 18.370 25.567 -14.333 1.00 48.34 197 PRO A C 1
ATOM 1508 O O . PRO A 1 197 ? 18.135 26.352 -13.413 1.00 48.34 197 PRO A O 1
ATOM 1511 N N . GLU A 1 198 ? 19.604 25.334 -14.779 1.00 46.06 198 GLU A N 1
ATOM 1512 C CA . GLU A 1 198 ? 20.677 26.319 -14.642 1.00 46.06 198 GLU A CA 1
ATOM 1513 C C . GLU A 1 198 ? 20.251 27.557 -15.432 1.00 46.06 198 GLU A C 1
ATOM 1515 O O . GLU A 1 198 ? 20.171 27.540 -16.659 1.00 46.06 198 GLU A O 1
ATOM 1520 N N . SER A 1 199 ? 19.906 28.620 -14.717 1.00 49.34 199 SER A N 1
ATOM 1521 C CA . SER A 1 199 ? 19.849 29.962 -15.277 1.00 49.34 199 SER A CA 1
ATOM 1522 C C . SER A 1 199 ? 21.282 30.472 -15.409 1.00 49.34 199 SER A C 1
ATOM 1524 O O . SER A 1 199 ? 21.943 30.707 -14.397 1.00 49.34 199 SER A O 1
ATOM 1526 N N . THR A 1 200 ? 21.736 30.574 -16.658 1.00 54.66 200 THR A N 1
ATOM 1527 C CA . THR A 1 200 ? 22.879 31.387 -17.101 1.00 54.66 200 THR A CA 1
ATOM 1528 C C . THR A 1 200 ? 22.689 32.854 -16.761 1.00 54.66 200 THR A C 1
ATOM 1530 O O . THR A 1 200 ? 21.537 33.322 -16.930 1.00 54.66 200 THR A O 1
#

Foldseek 3Di:
DDDDDDDDDDDDDDDDPDPDDDPPPDPPPPQPDLPLLVLLDDDPVLVVLLVQLLVVLVVVLVVDDQDWPDQLDDPPDDLLVDALLLLLVLLLLLLVLLLVLVVVVCDPVNVVSCVSVSVVSVVSNVSSVSVNVPPDPPDDDDDDPSVVSSVSSVCCVVRGDSSNSSVNSSVCVCVSRNPSSSLSSCRPNNHDPDPDDPDD

pLDDT: mean 84.54, std 19.15, range [40.53, 98.62]

Mean predicted aligned error: 11.46 Å